Protein AF-A0A6M5YUA9-F1 (afdb_monomer_lite)

Structure (mmCIF, N/CA/C/O backbone):
data_AF-A0A6M5YUA9-F1
#
_entry.id   AF-A0A6M5YUA9-F1
#
loop_
_atom_site.group_PDB
_atom_site.id
_atom_site.type_symbol
_atom_site.label_atom_id
_atom_site.label_alt_id
_atom_site.label_comp_id
_atom_site.label_asym_id
_atom_site.label_entity_id
_atom_site.label_seq_id
_atom_site.pdbx_PDB_ins_code
_atom_site.Cartn_x
_atom_site.Cartn_y
_atom_site.Cartn_z
_atom_site.occupancy
_atom_site.B_iso_or_equiv
_atom_site.auth_seq_id
_atom_site.auth_comp_id
_atom_site.auth_asym_id
_atom_site.auth_atom_id
_atom_site.pdbx_PDB_model_num
ATOM 1 N N . MET A 1 1 ? 83.922 -4.304 -24.465 1.00 45.97 1 MET A N 1
ATOM 2 C CA . MET A 1 1 ? 83.108 -3.606 -23.445 1.00 45.97 1 MET A CA 1
ATOM 3 C C . MET A 1 1 ? 81.758 -3.269 -24.061 1.00 45.97 1 MET A C 1
ATOM 5 O O . MET A 1 1 ? 81.669 -2.311 -24.814 1.00 45.97 1 MET A O 1
ATOM 9 N N . ILE A 1 2 ? 80.742 -4.102 -23.829 1.00 39.50 2 ILE A N 1
ATOM 10 C CA . ILE A 1 2 ? 79.390 -3.922 -24.378 1.00 39.50 2 ILE A CA 1
ATOM 11 C C . ILE A 1 2 ? 78.547 -3.276 -23.274 1.00 39.50 2 ILE A C 1
ATOM 13 O O . ILE A 1 2 ? 78.392 -3.851 -22.200 1.00 39.50 2 ILE A O 1
ATOM 17 N N . ARG A 1 3 ? 78.088 -2.041 -23.504 1.00 48.66 3 ARG A N 1
ATOM 18 C CA . ARG A 1 3 ? 77.214 -1.296 -22.586 1.00 48.66 3 ARG A CA 1
ATOM 19 C C . ARG A 1 3 ? 75.792 -1.850 -22.698 1.00 48.66 3 ARG A C 1
ATOM 21 O O . ARG A 1 3 ? 75.143 -1.647 -23.719 1.00 48.66 3 ARG A O 1
ATOM 28 N N . SER A 1 4 ? 75.316 -2.524 -21.653 1.00 53.47 4 SER A N 1
ATOM 29 C CA . SER A 1 4 ? 73.905 -2.898 -21.504 1.00 53.47 4 SER A CA 1
ATOM 30 C C . SER A 1 4 ? 73.030 -1.646 -21.388 1.00 53.47 4 SER A C 1
ATOM 32 O O . SER A 1 4 ? 73.172 -0.876 -20.439 1.00 53.47 4 SER A O 1
ATOM 34 N N . MET A 1 5 ? 72.121 -1.449 -22.347 1.00 46.38 5 MET A N 1
ATOM 35 C CA . MET A 1 5 ? 70.997 -0.516 -22.235 1.00 46.38 5 MET A CA 1
ATOM 36 C C . MET A 1 5 ? 69.928 -1.137 -21.335 1.00 46.38 5 MET A C 1
ATOM 38 O O . MET A 1 5 ? 69.322 -2.150 -21.676 1.00 46.38 5 MET A O 1
ATOM 42 N N . MET A 1 6 ? 69.704 -0.519 -20.180 1.00 56.28 6 MET A N 1
ATOM 43 C CA . MET A 1 6 ? 68.615 -0.842 -19.266 1.00 56.28 6 MET A CA 1
ATOM 44 C C . MET A 1 6 ? 67.348 -0.128 -19.759 1.00 56.28 6 MET A C 1
ATOM 46 O O . MET A 1 6 ? 67.222 1.087 -19.628 1.00 56.28 6 MET A O 1
ATOM 50 N N . VAL A 1 7 ? 66.434 -0.876 -20.381 1.00 57.78 7 VAL A N 1
ATOM 51 C CA . VAL A 1 7 ? 65.102 -0.387 -20.765 1.00 57.78 7 VAL A CA 1
ATOM 52 C C . VAL A 1 7 ? 64.226 -0.388 -19.514 1.00 57.78 7 VAL A C 1
ATOM 54 O O . VAL A 1 7 ? 63.874 -1.444 -18.994 1.00 57.78 7 VAL A O 1
ATOM 57 N N . LEU A 1 8 ? 63.907 0.803 -19.009 1.00 55.09 8 LEU A N 1
ATOM 58 C CA . LEU A 1 8 ? 62.996 0.992 -17.884 1.00 55.09 8 LEU A CA 1
ATOM 59 C C . LEU A 1 8 ? 61.553 0.945 -18.412 1.00 55.09 8 LEU A C 1
ATOM 61 O O . LEU A 1 8 ? 61.076 1.894 -19.033 1.00 55.09 8 LEU A O 1
ATOM 65 N N . VAL A 1 9 ? 60.873 -0.183 -18.209 1.00 59.22 9 VAL A N 1
ATOM 66 C CA . VAL A 1 9 ? 59.449 -0.342 -18.529 1.00 59.22 9 VAL A CA 1
ATOM 67 C C . VAL A 1 9 ? 58.637 0.219 -17.363 1.00 59.22 9 VAL A C 1
ATOM 69 O O . VAL A 1 9 ? 58.562 -0.392 -16.300 1.00 59.22 9 VAL A O 1
ATOM 72 N N . PHE A 1 10 ? 58.038 1.394 -17.550 1.00 53.28 10 PHE A N 1
ATOM 73 C CA . PHE A 1 10 ? 57.064 1.941 -16.609 1.00 53.28 10 PHE A CA 1
ATOM 74 C C . PHE A 1 10 ? 55.718 1.241 -16.809 1.00 53.28 10 PHE A C 1
ATOM 76 O O . PHE A 1 10 ? 55.047 1.425 -17.822 1.00 53.28 10 PHE A O 1
ATOM 83 N N . PHE A 1 11 ? 55.327 0.432 -15.827 1.00 56.03 11 PHE A N 1
ATOM 84 C CA . PHE A 1 11 ? 53.973 -0.096 -15.711 1.00 56.03 11 PHE A CA 1
ATOM 85 C C . PHE A 1 11 ? 53.064 1.046 -15.239 1.00 56.03 11 PHE A C 1
ATOM 87 O O . PHE A 1 11 ? 53.128 1.454 -14.080 1.00 56.03 11 PHE A O 1
ATOM 94 N N . VAL A 1 12 ? 52.250 1.601 -16.137 1.00 60.50 12 VAL A N 1
ATOM 95 C CA . VAL A 1 12 ? 51.182 2.537 -15.762 1.00 60.50 12 VAL A CA 1
ATOM 96 C C . VAL A 1 12 ? 49.976 1.691 -15.341 1.00 60.50 12 VAL A C 1
ATOM 98 O O . VAL A 1 12 ? 49.428 0.988 -16.192 1.00 60.50 12 VAL A O 1
ATOM 101 N N . PRO A 1 13 ? 49.555 1.693 -14.062 1.00 61.66 13 PRO A N 1
ATOM 102 C CA . PRO A 1 13 ? 48.324 1.025 -13.674 1.00 61.66 13 PRO A CA 1
ATOM 103 C C . PRO A 1 13 ? 47.153 1.744 -14.347 1.00 61.66 13 PRO A C 1
ATOM 105 O O . PRO A 1 13 ? 46.888 2.917 -14.085 1.00 61.66 13 PRO A O 1
ATOM 108 N N . VAL A 1 14 ? 46.453 1.037 -15.231 1.00 55.94 14 VAL A N 1
ATOM 109 C CA . VAL A 1 14 ? 45.1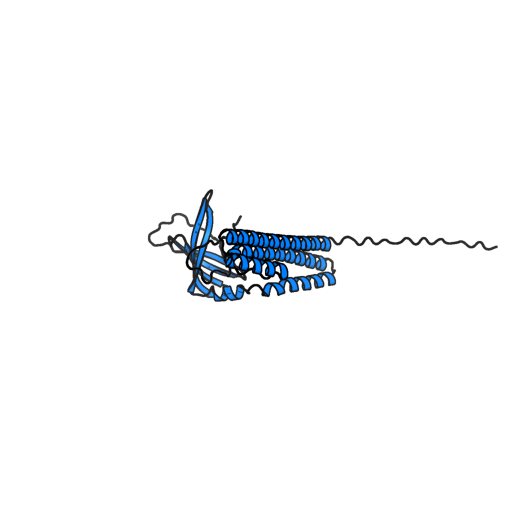56 1.478 -15.741 1.00 55.94 14 VAL A CA 1
ATOM 110 C C . VAL A 1 14 ? 44.176 1.374 -14.576 1.00 55.94 14 VAL A C 1
ATOM 112 O O . VAL A 1 14 ? 43.662 0.301 -14.277 1.00 55.94 14 VAL A O 1
ATOM 115 N N . ILE A 1 15 ? 43.953 2.485 -13.877 1.00 54.81 15 ILE A N 1
ATOM 116 C CA . ILE A 1 15 ? 42.836 2.616 -12.943 1.00 54.81 15 ILE A CA 1
ATOM 117 C C . ILE A 1 15 ? 41.588 2.750 -13.813 1.00 54.81 15 ILE A C 1
ATOM 119 O O . ILE A 1 15 ? 41.252 3.836 -14.284 1.00 54.81 15 ILE A O 1
ATOM 123 N N . THR A 1 16 ? 40.913 1.636 -14.077 1.00 46.03 16 THR A N 1
ATOM 124 C CA . THR A 1 16 ? 39.539 1.667 -14.573 1.00 46.03 16 THR A CA 1
ATOM 125 C C . THR A 1 16 ? 38.667 2.235 -13.456 1.00 46.03 16 THR A C 1
ATOM 127 O O . THR A 1 16 ? 38.285 1.503 -12.543 1.00 46.03 16 THR A O 1
ATOM 130 N N . LEU A 1 17 ? 38.372 3.541 -13.496 1.00 51.09 17 LEU A N 1
ATOM 131 C CA . LEU A 1 17 ? 37.189 4.068 -12.816 1.00 51.09 17 LEU A CA 1
ATOM 132 C C . LEU A 1 17 ? 36.010 3.256 -13.357 1.00 51.09 17 LEU A C 1
ATOM 134 O O . LEU A 1 17 ? 35.706 3.344 -14.548 1.00 51.09 17 LEU A O 1
ATOM 138 N N . ALA A 1 18 ? 35.394 2.428 -12.514 1.00 54.44 18 ALA A N 1
ATOM 139 C CA . ALA A 1 18 ? 34.091 1.869 -12.824 1.00 54.44 18 ALA A CA 1
ATOM 140 C C . ALA A 1 18 ? 33.188 3.062 -13.148 1.00 54.44 18 ALA A C 1
ATOM 142 O O . ALA A 1 18 ? 32.983 3.925 -12.297 1.00 54.44 18 ALA A O 1
ATOM 143 N N . ALA A 1 19 ? 32.766 3.176 -14.407 1.00 58.38 19 ALA A N 1
ATOM 144 C CA . ALA A 1 19 ? 31.825 4.205 -14.803 1.00 58.38 19 ALA A CA 1
ATOM 145 C C . ALA A 1 19 ? 30.592 4.045 -13.910 1.00 58.38 19 ALA A C 1
ATOM 147 O O . ALA A 1 19 ? 30.005 2.960 -13.896 1.00 58.38 19 ALA A O 1
ATOM 148 N N . ASP A 1 20 ? 30.260 5.086 -13.141 1.00 81.25 20 ASP A N 1
ATOM 149 C CA . ASP A 1 20 ? 29.047 5.125 -12.326 1.00 81.25 20 ASP A CA 1
ATOM 150 C C . ASP A 1 20 ? 27.879 4.684 -13.205 1.00 81.25 20 ASP A C 1
ATOM 152 O O . ASP A 1 20 ? 27.621 5.295 -14.242 1.00 81.25 20 ASP A O 1
ATOM 156 N N . ASP A 1 21 ? 27.214 3.591 -12.835 1.00 90.88 21 ASP A N 1
ATOM 157 C CA . ASP A 1 21 ? 26.045 3.107 -13.555 1.00 90.88 21 ASP A CA 1
ATOM 158 C C . ASP A 1 21 ? 24.839 3.959 -13.124 1.00 90.88 21 ASP A C 1
ATOM 160 O O . ASP A 1 21 ? 24.320 3.773 -12.015 1.00 90.88 21 ASP A O 1
ATOM 164 N N . PRO A 1 22 ? 24.373 4.911 -13.958 1.00 94.06 22 PRO A N 1
ATOM 165 C CA . PRO A 1 22 ? 23.299 5.813 -13.559 1.00 94.06 22 PRO A CA 1
ATOM 166 C C . PRO A 1 22 ? 21.974 5.069 -13.344 1.00 94.06 22 PRO A C 1
ATOM 168 O O . PRO A 1 22 ? 21.130 5.544 -12.585 1.00 94.06 22 PRO A O 1
ATOM 171 N N . ILE A 1 23 ? 21.786 3.901 -13.975 1.00 95.62 23 ILE A N 1
ATOM 172 C CA . ILE A 1 23 ? 20.587 3.073 -13.801 1.00 95.62 23 ILE A CA 1
ATOM 173 C C . ILE A 1 23 ? 20.580 2.484 -12.390 1.00 95.62 23 ILE A C 1
ATOM 175 O O . ILE A 1 23 ? 19.560 2.552 -11.700 1.00 95.62 23 ILE A O 1
ATOM 179 N N . MET A 1 24 ? 21.724 1.960 -11.943 1.00 94.50 24 MET A N 1
ATOM 180 C CA . MET A 1 24 ? 21.867 1.418 -10.591 1.00 94.50 24 MET A CA 1
ATOM 181 C C . MET A 1 24 ? 21.685 2.508 -9.530 1.00 94.50 24 MET A C 1
ATOM 183 O O . MET A 1 24 ? 20.942 2.313 -8.571 1.00 94.50 24 MET A O 1
ATOM 187 N N . ALA A 1 25 ? 22.278 3.689 -9.735 1.00 94.19 25 ALA A N 1
ATOM 188 C CA . ALA A 1 25 ? 22.142 4.811 -8.806 1.00 94.19 25 ALA A CA 1
ATOM 189 C C . ALA A 1 25 ? 20.675 5.262 -8.627 1.00 94.19 25 ALA A C 1
ATOM 191 O O . ALA A 1 25 ? 20.232 5.537 -7.506 1.00 94.19 25 ALA A O 1
ATOM 192 N N . GLU A 1 26 ? 19.891 5.316 -9.712 1.00 95.50 26 GLU A N 1
ATOM 193 C CA . GLU A 1 26 ? 18.452 5.600 -9.628 1.00 95.50 26 GLU A CA 1
ATOM 194 C C . GLU A 1 26 ? 17.679 4.494 -8.894 1.00 95.50 26 GLU A C 1
ATOM 196 O O . GLU A 1 26 ? 16.788 4.793 -8.088 1.00 95.50 26 GLU A O 1
ATOM 201 N N . LEU A 1 27 ? 18.016 3.226 -9.147 1.00 95.94 27 LEU A N 1
ATOM 202 C CA . LEU A 1 27 ? 17.371 2.082 -8.507 1.00 95.94 27 LEU A CA 1
ATOM 203 C C . LEU A 1 27 ? 17.648 2.041 -6.997 1.00 95.94 27 LEU A C 1
ATOM 205 O O . LEU A 1 27 ? 16.720 1.855 -6.207 1.00 95.94 27 LEU A O 1
ATOM 209 N N . ASP A 1 28 ? 18.883 2.292 -6.572 1.00 95.81 28 ASP A N 1
ATOM 210 C CA . ASP A 1 28 ? 19.252 2.324 -5.154 1.00 95.81 28 ASP A CA 1
ATOM 211 C C . ASP A 1 28 ? 18.568 3.473 -4.409 1.00 95.81 28 ASP A C 1
ATOM 213 O O . ASP A 1 28 ? 18.093 3.308 -3.277 1.00 95.81 28 ASP A O 1
ATOM 217 N N . LYS A 1 29 ? 18.402 4.626 -5.066 1.00 95.62 29 LYS A N 1
ATOM 218 C CA . LYS A 1 29 ? 17.579 5.720 -4.537 1.00 95.62 29 LYS A CA 1
ATOM 219 C C . LYS A 1 29 ? 16.119 5.293 -4.351 1.00 95.62 29 LYS A C 1
ATOM 221 O O . LYS A 1 29 ? 15.511 5.635 -3.334 1.00 95.62 29 LYS A O 1
ATOM 226 N N . ALA A 1 30 ? 15.548 4.546 -5.298 1.00 96.56 30 ALA A N 1
ATOM 227 C CA . ALA A 1 30 ? 14.181 4.037 -5.191 1.00 96.56 30 ALA A CA 1
ATOM 228 C C . ALA A 1 30 ? 14.028 3.003 -4.064 1.00 96.56 30 ALA A C 1
ATOM 230 O O . ALA A 1 30 ? 13.072 3.093 -3.292 1.00 96.56 30 ALA A O 1
ATOM 231 N N . ARG A 1 31 ? 14.989 2.083 -3.909 1.00 97.12 31 ARG A N 1
ATOM 232 C CA . ARG A 1 31 ? 15.038 1.117 -2.796 1.00 97.12 31 ARG A CA 1
ATOM 233 C C . ARG A 1 31 ? 15.130 1.817 -1.442 1.00 97.12 31 ARG A C 1
ATOM 235 O O . ARG A 1 31 ? 14.356 1.516 -0.540 1.00 97.12 31 ARG A O 1
ATOM 242 N N . THR A 1 32 ? 15.999 2.821 -1.331 1.00 96.06 32 THR A N 1
ATOM 243 C CA . THR A 1 32 ? 16.140 3.631 -0.111 1.00 96.06 32 THR A CA 1
ATOM 244 C C . THR A 1 32 ? 14.830 4.339 0.226 1.00 96.06 32 THR A C 1
ATOM 246 O O . THR A 1 32 ? 14.356 4.281 1.359 1.00 96.06 32 THR A O 1
ATOM 249 N N . LYS A 1 33 ? 14.195 4.967 -0.771 1.00 96.06 33 LYS A N 1
ATOM 250 C CA . LYS A 1 33 ? 12.900 5.632 -0.595 1.00 96.06 33 LYS A CA 1
ATOM 251 C C . LYS A 1 33 ? 11.799 4.653 -0.183 1.00 96.06 33 LYS A C 1
ATOM 253 O O . LYS A 1 33 ? 10.969 5.016 0.648 1.00 96.06 33 LYS A O 1
ATOM 258 N N . HIS A 1 34 ? 11.780 3.444 -0.743 1.00 96.75 34 HIS A N 1
ATOM 259 C CA . HIS A 1 34 ? 10.847 2.392 -0.347 1.00 96.75 34 HIS A CA 1
ATOM 260 C C . HIS A 1 34 ? 11.001 2.051 1.137 1.00 96.75 34 HIS A C 1
ATOM 262 O O . HIS A 1 34 ? 10.024 2.154 1.872 1.00 96.75 34 HIS A O 1
ATOM 268 N N . THR A 1 35 ? 12.221 1.748 1.593 1.00 96.06 35 THR A N 1
ATOM 269 C CA . THR A 1 35 ? 12.504 1.441 3.005 1.00 96.06 35 THR A CA 1
ATOM 270 C C . THR A 1 35 ? 12.062 2.573 3.928 1.00 96.06 35 THR A C 1
ATOM 272 O O . THR A 1 35 ? 11.254 2.345 4.821 1.00 96.06 35 THR A O 1
ATOM 275 N N . VAL A 1 36 ? 12.478 3.813 3.641 1.00 96.31 36 VAL A N 1
ATOM 276 C CA . VAL A 1 36 ? 12.085 4.995 4.430 1.00 96.31 36 VAL A CA 1
ATOM 277 C C . VAL A 1 36 ? 10.564 5.171 4.485 1.00 96.31 36 VAL A C 1
ATOM 279 O O . VAL A 1 36 ? 10.022 5.547 5.521 1.00 96.31 36 VAL A O 1
ATOM 282 N N . SER A 1 37 ? 9.858 4.899 3.384 1.00 93.56 37 SER A N 1
ATOM 283 C CA . SER A 1 37 ? 8.395 5.023 3.337 1.00 93.56 37 SER A CA 1
ATOM 284 C C . SER A 1 37 ? 7.707 3.931 4.161 1.00 93.56 37 SER A C 1
ATOM 286 O O . SER A 1 37 ? 6.753 4.225 4.877 1.00 93.56 37 SER A O 1
ATOM 288 N N . CYS A 1 38 ? 8.202 2.692 4.105 1.00 94.88 38 CYS A N 1
ATOM 289 C CA . CYS A 1 38 ? 7.697 1.588 4.921 1.00 94.88 38 CYS A CA 1
ATOM 290 C C . CYS A 1 38 ? 7.944 1.824 6.416 1.00 94.88 38 CYS A C 1
ATOM 292 O O . CYS A 1 38 ? 7.041 1.606 7.225 1.00 94.88 38 CYS A O 1
ATOM 294 N N . ASP A 1 39 ? 9.124 2.328 6.780 1.00 96.12 39 ASP A N 1
ATOM 295 C CA . ASP A 1 39 ? 9.454 2.680 8.163 1.00 96.12 39 ASP A CA 1
ATOM 296 C C . ASP A 1 39 ? 8.561 3.817 8.670 1.00 96.12 39 ASP A C 1
ATOM 298 O O . ASP A 1 39 ? 7.992 3.723 9.756 1.00 96.12 39 ASP A O 1
ATOM 302 N N . ALA A 1 40 ? 8.352 4.858 7.857 1.00 95.88 40 ALA A N 1
ATOM 303 C CA . ALA A 1 40 ? 7.449 5.954 8.196 1.00 95.88 40 ALA A CA 1
ATOM 304 C C . ALA A 1 40 ? 6.001 5.473 8.397 1.00 95.88 40 ALA A C 1
ATOM 306 O O . ALA A 1 40 ? 5.353 5.872 9.369 1.00 95.88 40 ALA A O 1
ATOM 307 N N . ALA A 1 41 ? 5.503 4.590 7.524 1.00 94.31 41 ALA A N 1
ATOM 308 C CA . ALA A 1 41 ? 4.184 3.979 7.674 1.00 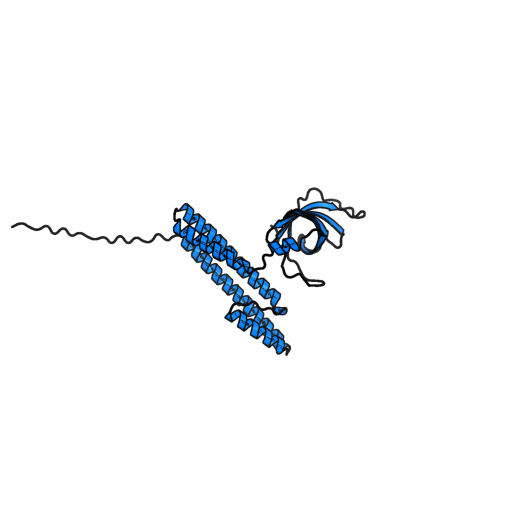94.31 41 ALA A CA 1
ATOM 309 C C . ALA A 1 41 ? 4.098 3.167 8.979 1.00 94.31 41 ALA A C 1
ATOM 311 O O . ALA A 1 41 ? 3.144 3.320 9.746 1.00 94.31 41 ALA A O 1
ATOM 312 N N . LYS A 1 42 ? 5.125 2.356 9.284 1.00 97.81 42 LYS A N 1
ATOM 313 C CA . LYS A 1 42 ? 5.220 1.589 10.536 1.00 97.81 42 LYS A CA 1
ATOM 314 C C . LYS A 1 42 ? 5.160 2.510 11.757 1.00 97.81 42 LYS A C 1
ATOM 316 O O . LYS A 1 42 ? 4.363 2.270 12.661 1.00 97.81 42 LYS A O 1
ATOM 321 N N . THR A 1 43 ? 5.949 3.586 11.775 1.00 97.81 43 THR A N 1
ATOM 322 C CA . THR A 1 43 ? 5.955 4.568 12.871 1.00 97.81 43 THR A CA 1
ATOM 323 C C . THR A 1 43 ? 4.584 5.209 13.078 1.00 97.81 43 THR A C 1
ATOM 325 O O . THR A 1 43 ? 4.162 5.376 14.225 1.00 97.81 43 THR A O 1
ATOM 328 N N . LYS A 1 44 ? 3.859 5.539 12.001 1.00 97.31 44 LYS A N 1
ATOM 329 C CA . LYS A 1 44 ? 2.500 6.098 12.098 1.00 97.31 44 LYS A CA 1
ATOM 330 C C . LYS A 1 44 ? 1.526 5.119 12.745 1.00 97.31 44 LYS A C 1
ATOM 332 O O . LYS A 1 44 ? 0.802 5.520 13.655 1.00 97.31 44 LYS A O 1
ATOM 337 N N . LEU A 1 45 ? 1.540 3.848 12.330 1.00 97.69 45 LEU A N 1
ATOM 338 C CA . LEU A 1 45 ? 0.677 2.823 12.921 1.00 97.69 45 LEU A CA 1
ATOM 339 C C . LEU A 1 45 ? 0.981 2.634 14.412 1.00 97.69 45 LEU A C 1
ATOM 341 O O . LEU A 1 45 ? 0.073 2.723 15.232 1.00 97.69 45 LEU A O 1
ATOM 345 N N . VAL A 1 46 ? 2.256 2.486 14.782 1.00 98.38 46 VAL A N 1
ATOM 346 C CA . VAL A 1 46 ? 2.690 2.374 16.190 1.00 98.38 46 VAL A CA 1
ATOM 347 C C . VAL A 1 46 ? 2.238 3.586 17.012 1.00 98.38 46 VAL A C 1
ATOM 349 O O . VAL A 1 46 ? 1.707 3.430 18.110 1.00 98.38 46 VAL A O 1
ATOM 352 N N . THR A 1 47 ? 2.366 4.795 16.460 1.00 98.25 47 THR A N 1
ATOM 353 C CA . THR A 1 47 ? 1.916 6.031 17.119 1.00 98.25 47 THR A CA 1
ATOM 354 C C . THR A 1 47 ? 0.400 6.035 17.342 1.00 98.25 47 THR A C 1
ATOM 356 O O . THR A 1 47 ? -0.062 6.418 18.418 1.00 98.25 47 THR A O 1
ATOM 359 N N . ALA A 1 48 ? -0.385 5.580 16.361 1.00 98.06 48 ALA A N 1
ATOM 360 C CA . ALA A 1 48 ? -1.835 5.450 16.496 1.00 98.06 48 ALA A CA 1
ATOM 361 C C . ALA A 1 48 ? -2.222 4.417 17.570 1.00 98.06 48 ALA A C 1
ATOM 363 O O . ALA A 1 48 ? -3.133 4.663 18.364 1.00 98.06 48 ALA A O 1
ATOM 364 N N . MET A 1 49 ? -1.494 3.298 17.650 1.00 98.31 49 MET A N 1
ATOM 365 C CA . MET A 1 49 ? -1.680 2.287 18.695 1.00 98.31 49 MET A CA 1
ATOM 366 C C . MET A 1 49 ? -1.384 2.851 20.087 1.00 98.31 49 MET A C 1
ATOM 368 O O . MET A 1 49 ? -2.183 2.659 21.002 1.00 98.31 49 MET A O 1
ATOM 372 N N . ASP A 1 50 ? -0.296 3.607 20.246 1.00 98.50 50 ASP A N 1
ATOM 373 C CA . ASP A 1 50 ? 0.056 4.254 21.515 1.00 98.50 50 ASP A CA 1
ATOM 374 C C . ASP A 1 50 ? -0.970 5.307 21.945 1.00 98.50 50 ASP A C 1
ATOM 376 O O . ASP A 1 50 ? -1.323 5.392 23.125 1.00 98.50 50 ASP A O 1
ATOM 380 N N . ALA A 1 51 ? -1.475 6.103 20.999 1.00 98.38 51 ALA A N 1
ATOM 381 C CA . ALA A 1 51 ? -2.539 7.063 21.269 1.00 98.38 51 ALA A CA 1
ATOM 382 C C . ALA A 1 51 ? -3.810 6.353 21.759 1.00 98.38 51 ALA A C 1
ATOM 384 O O . ALA A 1 51 ? -4.385 6.747 22.777 1.00 98.38 51 ALA A O 1
ATOM 385 N N . LYS A 1 52 ? -4.207 5.263 21.092 1.00 98.12 52 LYS A N 1
ATOM 386 C CA . LYS A 1 52 ? -5.396 4.493 21.469 1.00 98.12 52 LYS A CA 1
ATOM 387 C C . LYS A 1 52 ? -5.225 3.766 22.802 1.00 98.12 52 LYS A C 1
ATOM 389 O O . LYS A 1 52 ? -6.154 3.752 23.605 1.00 98.12 52 LYS A O 1
ATOM 394 N N . LEU A 1 53 ? -4.039 3.229 23.078 1.00 98.12 53 LEU A N 1
ATOM 395 C CA . LEU A 1 53 ? -3.704 2.623 24.367 1.00 98.12 53 LEU A CA 1
ATOM 396 C C . LEU A 1 53 ? -3.850 3.633 25.511 1.00 98.12 53 LEU A C 1
ATOM 398 O O . LEU A 1 53 ? -4.481 3.324 26.521 1.00 98.12 53 LEU A O 1
ATOM 402 N N . LYS A 1 54 ? -3.326 4.856 25.342 1.00 98.31 54 LYS A N 1
ATOM 403 C CA . LYS A 1 54 ? -3.481 5.937 26.330 1.00 98.31 54 LYS A CA 1
ATOM 404 C C . LYS A 1 54 ? -4.943 6.328 26.529 1.00 98.31 54 LYS A C 1
ATOM 406 O O . LYS A 1 54 ? -5.361 6.525 27.665 1.00 98.31 54 LYS A O 1
ATOM 411 N N . GLU A 1 55 ? -5.715 6.428 25.449 1.00 98.12 55 GLU A N 1
ATOM 412 C CA . GLU A 1 55 ? -7.141 6.760 25.512 1.00 98.12 55 GLU A CA 1
ATOM 413 C C . GLU A 1 55 ? -7.935 5.714 26.308 1.00 98.12 55 GLU A C 1
ATOM 415 O O . GLU A 1 55 ? -8.707 6.069 27.196 1.00 98.12 55 GLU A O 1
ATOM 420 N N . VAL A 1 56 ? -7.741 4.428 26.004 1.00 97.88 56 VAL A N 1
ATOM 421 C CA . VAL A 1 56 ? -8.468 3.320 26.640 1.00 97.88 56 VAL A CA 1
ATOM 422 C C . VAL A 1 56 ? -8.056 3.162 28.108 1.00 97.88 56 VAL A C 1
ATOM 424 O O . VAL A 1 56 ? -8.916 3.083 28.984 1.00 97.88 56 VAL A O 1
ATOM 427 N N . ALA A 1 57 ? -6.756 3.256 28.407 1.00 97.75 57 ALA A N 1
ATOM 428 C CA . ALA A 1 57 ? -6.264 3.260 29.784 1.00 97.75 57 ALA A CA 1
ATOM 429 C C . ALA A 1 57 ? -6.795 4.459 30.591 1.00 97.75 57 ALA A C 1
ATOM 431 O O . ALA A 1 57 ? -7.175 4.304 31.750 1.00 97.75 57 ALA A O 1
ATOM 432 N N . GLY A 1 58 ? -6.884 5.645 29.976 1.00 98.19 58 GLY A N 1
ATOM 433 C CA . GLY A 1 58 ? -7.443 6.847 30.603 1.00 98.19 58 GLY A CA 1
ATOM 434 C C . GLY A 1 58 ? -8.929 6.729 30.965 1.00 98.19 58 GLY A C 1
ATOM 435 O O . GLY A 1 58 ? -9.391 7.427 31.864 1.00 98.19 58 GLY A O 1
ATOM 436 N N . LYS A 1 59 ? -9.666 5.822 30.312 1.00 98.12 59 LYS A N 1
ATOM 437 C CA . LYS A 1 59 ? -11.062 5.482 30.641 1.00 98.12 59 LYS A CA 1
ATOM 438 C C . LYS A 1 59 ? -11.186 4.408 31.730 1.00 98.12 59 LYS A C 1
ATOM 440 O O . LYS A 1 59 ? -12.301 4.096 32.133 1.00 98.12 59 LYS A O 1
ATOM 445 N N . GLY A 1 60 ? -10.072 3.844 32.202 1.00 98.19 60 GLY A N 1
ATOM 446 C CA . GLY A 1 60 ? -10.064 2.745 33.171 1.00 98.19 60 GLY A CA 1
ATOM 447 C C . GLY A 1 60 ? -10.378 1.369 32.572 1.00 98.19 60 GLY A C 1
ATOM 448 O O . GLY A 1 60 ? -10.625 0.431 33.324 1.00 98.19 60 GLY A O 1
ATOM 449 N N . ASP A 1 61 ? -10.362 1.229 31.245 1.00 98.00 61 ASP A N 1
ATOM 450 C CA . ASP A 1 61 ? -10.588 -0.047 30.561 1.00 98.00 61 ASP A CA 1
ATOM 451 C C . ASP A 1 61 ? -9.272 -0.839 30.465 1.00 98.00 61 ASP A C 1
ATOM 453 O O . ASP A 1 61 ? -8.470 -0.684 29.538 1.00 98.00 61 ASP A O 1
ATOM 457 N N . LEU A 1 62 ? -9.017 -1.660 31.487 1.00 97.38 62 LEU A N 1
ATOM 458 C CA . LEU A 1 62 ? -7.803 -2.473 31.582 1.00 97.38 62 LEU A CA 1
ATOM 459 C C . LEU A 1 62 ? -7.725 -3.534 30.476 1.00 97.38 62 LEU A C 1
ATOM 461 O O . LEU A 1 62 ? -6.642 -3.770 29.930 1.00 97.38 62 LEU A O 1
ATOM 465 N N . ASP A 1 63 ? -8.854 -4.157 30.140 1.00 97.69 63 ASP A N 1
ATOM 466 C CA . ASP A 1 63 ? -8.913 -5.241 29.159 1.00 97.69 63 ASP A CA 1
ATOM 467 C C . ASP A 1 63 ? -8.602 -4.707 27.757 1.00 97.69 63 ASP A C 1
ATOM 469 O O . ASP A 1 63 ? -7.716 -5.231 27.071 1.00 97.69 63 ASP A O 1
ATOM 473 N N . GLY A 1 64 ? -9.233 -3.596 27.366 1.00 96.88 64 GLY A N 1
ATOM 474 C CA . GLY A 1 64 ? -8.962 -2.938 26.091 1.00 96.88 64 GLY A CA 1
ATOM 475 C C . GLY A 1 64 ? -7.519 -2.429 25.980 1.00 96.88 64 GLY A C 1
ATOM 476 O O . GLY A 1 64 ? -6.877 -2.600 24.938 1.00 96.88 64 GLY A O 1
ATOM 477 N N . ALA A 1 65 ? -6.959 -1.857 27.053 1.00 98.06 65 ALA A N 1
ATOM 478 C CA . ALA A 1 65 ? -5.564 -1.409 27.070 1.00 98.06 65 ALA A CA 1
ATOM 479 C C . ALA A 1 65 ? -4.581 -2.586 26.915 1.00 98.06 65 ALA A C 1
ATOM 481 O O . ALA A 1 65 ? -3.593 -2.483 26.182 1.00 98.06 65 ALA A O 1
ATOM 482 N N . THR A 1 66 ? -4.875 -3.719 27.560 1.00 97.94 66 THR A N 1
ATOM 483 C CA . THR A 1 66 ? -4.070 -4.946 27.482 1.00 97.94 66 THR A CA 1
ATOM 484 C C . THR A 1 66 ? -4.118 -5.552 26.079 1.00 97.94 66 THR A C 1
ATOM 486 O O . THR A 1 66 ? -3.076 -5.925 25.536 1.00 97.94 66 THR A O 1
ATOM 489 N N . GLN A 1 67 ? -5.295 -5.576 25.447 1.00 97.69 67 GLN A N 1
ATOM 490 C CA . GLN A 1 67 ? -5.459 -6.048 24.073 1.00 97.69 67 GLN A CA 1
ATOM 491 C C . GLN A 1 67 ? -4.661 -5.196 23.075 1.00 97.69 67 GLN A C 1
ATOM 493 O O . GLN A 1 67 ? -3.938 -5.749 22.245 1.00 97.69 67 GLN A O 1
ATOM 498 N N . ILE A 1 68 ? -4.753 -3.862 23.157 1.00 97.94 68 ILE A N 1
ATOM 499 C CA . ILE A 1 68 ? -4.008 -2.964 22.257 1.00 97.94 68 ILE A CA 1
ATOM 500 C C . ILE A 1 68 ? -2.501 -3.143 22.452 1.00 97.94 68 ILE A C 1
ATOM 502 O O . ILE A 1 68 ? -1.766 -3.219 21.467 1.00 97.94 68 ILE A O 1
ATOM 506 N N . LYS A 1 69 ? -2.038 -3.261 23.704 1.00 98.38 69 LYS A N 1
ATOM 507 C CA . LYS A 1 69 ? -0.623 -3.499 24.006 1.00 98.38 69 LYS A CA 1
ATOM 508 C C . LYS A 1 69 ? -0.121 -4.799 23.377 1.00 98.38 69 LYS A C 1
ATOM 510 O O . LYS A 1 69 ? 0.881 -4.780 22.675 1.00 98.38 69 LYS A O 1
ATOM 515 N N . ALA A 1 70 ? -0.847 -5.901 23.565 1.00 98.25 70 ALA A N 1
ATOM 516 C CA . ALA A 1 70 ? -0.476 -7.194 22.995 1.00 98.25 70 ALA A CA 1
ATOM 517 C C . ALA A 1 70 ? -0.411 -7.152 21.459 1.00 98.25 70 ALA A C 1
ATOM 519 O O . ALA A 1 70 ? 0.509 -7.704 20.860 1.00 98.25 70 ALA A O 1
ATOM 520 N N . GLN A 1 71 ? -1.354 -6.460 20.812 1.00 97.94 71 GLN A N 1
ATOM 521 C CA . GLN A 1 71 ? -1.322 -6.278 19.360 1.00 97.94 71 GLN A CA 1
ATOM 522 C C . GLN A 1 71 ? -0.139 -5.416 18.906 1.00 97.94 71 GLN A C 1
ATOM 524 O O . GLN A 1 71 ? 0.440 -5.700 17.861 1.00 97.94 71 GLN A O 1
ATOM 529 N N . LYS A 1 72 ? 0.235 -4.385 19.676 1.00 98.25 72 LYS A N 1
ATOM 530 C CA . LYS A 1 72 ? 1.409 -3.548 19.385 1.00 98.25 72 LYS A CA 1
ATOM 531 C C . LYS A 1 72 ? 2.684 -4.378 19.442 1.00 98.25 72 LYS A C 1
ATOM 533 O O . LYS A 1 72 ? 3.454 -4.365 18.487 1.00 98.25 72 LYS A O 1
ATOM 538 N N . ASP A 1 73 ? 2.856 -5.136 20.521 1.00 98.00 73 ASP A N 1
ATOM 539 C CA . ASP A 1 73 ? 4.021 -5.997 20.722 1.00 98.00 73 ASP A CA 1
ATOM 540 C C . ASP A 1 73 ? 4.124 -7.045 19.598 1.00 98.00 73 ASP A C 1
ATOM 542 O O . ASP A 1 73 ? 5.212 -7.308 19.081 1.00 98.00 73 ASP A O 1
ATOM 546 N N . GLN A 1 74 ? 2.987 -7.605 19.162 1.00 97.69 74 GLN A N 1
ATOM 547 C CA . GLN A 1 74 ? 2.945 -8.523 18.023 1.00 97.69 74 GLN A CA 1
ATOM 548 C C . GLN A 1 74 ? 3.360 -7.823 16.719 1.00 97.69 74 GLN A C 1
ATOM 550 O O . GLN A 1 74 ? 4.249 -8.307 16.021 1.00 97.69 74 GLN A O 1
ATOM 555 N N . PHE A 1 75 ? 2.783 -6.657 16.417 1.00 97.69 75 PHE A N 1
ATOM 556 C CA . PHE A 1 75 ? 3.125 -5.889 15.220 1.00 97.69 75 PHE A CA 1
ATOM 557 C C . PHE A 1 75 ? 4.609 -5.487 15.190 1.00 97.69 75 PHE A C 1
ATOM 559 O O . PHE A 1 75 ? 5.266 -5.580 14.154 1.00 97.69 75 PHE A O 1
ATOM 566 N N . GLU A 1 76 ? 5.184 -5.077 16.319 1.00 96.94 76 GLU A N 1
ATOM 567 C CA . GLU A 1 76 ? 6.606 -4.737 16.392 1.00 96.94 76 GLU A CA 1
ATOM 568 C C . GLU A 1 76 ? 7.513 -5.957 16.182 1.00 96.94 76 GLU A C 1
ATOM 570 O O . GLU A 1 76 ? 8.561 -5.819 15.542 1.00 96.94 76 GLU A O 1
ATOM 575 N N . LYS A 1 77 ? 7.091 -7.136 16.662 1.00 96.38 77 LYS A N 1
ATOM 576 C CA . LYS A 1 77 ? 7.838 -8.397 16.577 1.00 96.38 77 LYS A CA 1
ATOM 577 C C . LYS A 1 77 ? 7.841 -9.013 15.180 1.00 96.38 77 LYS A C 1
ATOM 579 O O . LYS A 1 77 ? 8.897 -9.436 14.718 1.00 96.38 77 LYS A O 1
ATOM 584 N N . ASP A 1 78 ? 6.681 -9.121 14.536 1.00 94.06 78 ASP A N 1
ATOM 585 C CA . ASP A 1 78 ? 6.536 -9.867 13.278 1.00 94.06 78 ASP A CA 1
ATOM 586 C C . ASP A 1 78 ? 5.692 -9.159 12.209 1.00 94.06 78 ASP A C 1
ATOM 588 O O . ASP A 1 78 ? 5.413 -9.735 11.161 1.00 94.06 78 ASP A O 1
ATOM 592 N N . SER A 1 79 ? 5.343 -7.887 12.422 1.00 95.12 79 SER A N 1
ATOM 593 C CA . SER A 1 79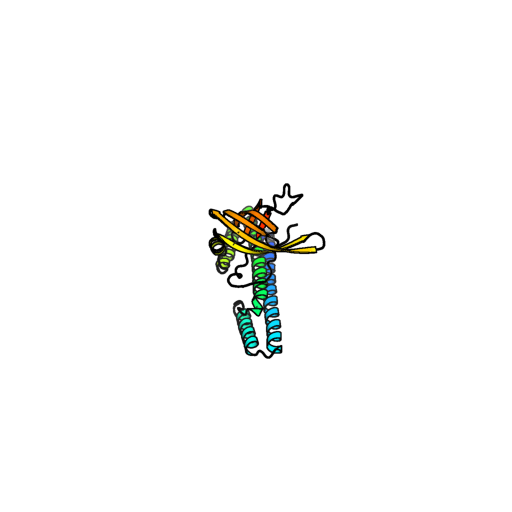 ? 4.497 -7.094 11.517 1.00 95.12 79 SER A CA 1
ATOM 594 C C . SER A 1 79 ? 3.076 -7.644 11.334 1.00 95.12 79 SER A C 1
ATOM 596 O O . SER A 1 79 ? 2.398 -7.267 10.379 1.00 95.12 79 SER A O 1
ATOM 598 N N . THR A 1 80 ? 2.580 -8.486 12.252 1.00 94.50 80 THR A N 1
ATOM 599 C CA . THR A 1 80 ? 1.163 -8.881 12.263 1.00 94.50 80 THR A CA 1
ATOM 600 C C . THR A 1 80 ? 0.284 -7.663 12.517 1.00 94.50 80 THR A C 1
ATOM 602 O O . THR A 1 80 ? 0.400 -7.005 13.552 1.00 94.50 80 THR A O 1
ATOM 605 N N . LEU A 1 81 ? -0.622 -7.373 11.583 1.00 94.38 81 LEU A N 1
ATOM 606 C CA . LEU A 1 81 ? -1.512 -6.221 11.682 1.00 94.38 81 LEU A CA 1
ATOM 607 C C . LEU A 1 81 ? -2.478 -6.343 12.873 1.00 94.38 81 LEU A C 1
ATOM 609 O O . LEU A 1 81 ? -3.027 -7.425 13.119 1.00 94.38 81 LEU A O 1
ATOM 613 N N . PRO A 1 82 ? -2.719 -5.242 13.606 1.00 95.12 82 PRO A N 1
ATOM 614 C CA . PRO A 1 82 ? -3.695 -5.233 14.680 1.00 95.12 82 PRO A CA 1
ATOM 615 C C . PRO A 1 82 ? -5.108 -5.459 14.133 1.00 95.12 82 PRO A C 1
ATOM 617 O O . PRO A 1 82 ? -5.468 -4.960 13.072 1.00 95.12 82 PRO A O 1
ATOM 620 N N . LYS A 1 83 ? -5.920 -6.206 14.887 1.00 94.62 83 LYS A N 1
ATOM 621 C CA . LYS A 1 83 ? -7.309 -6.554 14.527 1.00 94.62 83 LYS A CA 1
ATOM 622 C C . LYS A 1 83 ? -8.350 -5.841 15.388 1.00 94.62 83 LYS A C 1
ATOM 624 O O . LYS A 1 83 ? -9.535 -6.139 15.295 1.00 94.62 83 LYS A O 1
ATOM 629 N N . ALA A 1 84 ? -7.919 -4.974 16.305 1.00 92.69 84 ALA A N 1
ATOM 630 C CA . ALA A 1 84 ? -8.850 -4.232 17.142 1.00 92.69 84 ALA A CA 1
ATOM 631 C C . ALA A 1 84 ? -9.664 -3.246 16.277 1.00 92.69 84 ALA A C 1
ATOM 633 O O . ALA A 1 84 ? -9.043 -2.449 15.570 1.00 92.69 84 ALA A O 1
ATOM 634 N N . PRO A 1 85 ? -11.009 -3.227 16.367 1.00 90.62 85 PRO A N 1
ATOM 635 C CA . PRO A 1 85 ? -11.852 -2.356 15.537 1.00 90.62 85 PRO A CA 1
ATOM 636 C C . PRO A 1 85 ? -11.488 -0.869 15.639 1.00 90.62 85 PRO A C 1
ATOM 638 O O . PRO A 1 85 ? -11.501 -0.136 14.656 1.00 90.62 85 PRO A O 1
ATOM 641 N N . GLN A 1 86 ? -11.067 -0.411 16.821 1.00 92.62 86 GLN A N 1
ATOM 642 C CA . GLN A 1 86 ? -10.618 0.968 17.015 1.00 92.62 86 GLN A CA 1
ATOM 643 C C . GLN A 1 86 ? -9.312 1.343 16.284 1.00 92.62 86 GLN A C 1
ATOM 645 O O . GLN A 1 86 ? -8.925 2.511 16.312 1.00 92.62 86 GLN A O 1
ATOM 650 N N . LEU A 1 87 ? -8.613 0.381 15.672 1.00 94.31 87 LEU A N 1
ATOM 651 C CA . LEU A 1 87 ? -7.384 0.593 14.903 1.00 94.31 87 LEU A CA 1
ATOM 652 C C . LEU A 1 87 ? -7.579 0.410 13.392 1.00 94.31 87 LEU A C 1
ATOM 654 O O . LEU A 1 87 ? -6.643 0.705 12.651 1.00 94.31 87 LEU A O 1
ATOM 658 N N . THR A 1 88 ? -8.766 0.001 12.922 1.00 90.81 88 THR A N 1
ATOM 659 C CA . THR A 1 88 ? -9.034 -0.297 11.502 1.00 90.81 88 THR A CA 1
ATOM 660 C C . THR A 1 88 ? -8.567 0.826 10.582 1.00 90.81 88 THR A C 1
ATOM 662 O O . THR A 1 88 ? -7.805 0.594 9.647 1.00 90.81 88 THR A O 1
ATOM 665 N N . ARG A 1 89 ? -8.911 2.083 10.896 1.00 88.19 89 ARG A N 1
ATOM 666 C CA . ARG A 1 89 ? -8.504 3.230 10.073 1.00 88.19 89 ARG A CA 1
ATOM 667 C C . ARG A 1 89 ? -6.981 3.371 9.952 1.00 88.19 89 ARG A C 1
ATOM 669 O O . ARG A 1 89 ? -6.479 3.606 8.857 1.00 88.19 89 ARG A O 1
ATOM 676 N N . ALA A 1 90 ? -6.252 3.203 11.056 1.00 93.12 90 ALA A N 1
ATOM 677 C CA . ALA A 1 90 ? -4.793 3.303 11.066 1.00 93.12 90 ALA A CA 1
ATOM 678 C C . ALA A 1 90 ? -4.132 2.143 10.303 1.00 93.12 90 ALA A C 1
ATOM 680 O O . ALA A 1 90 ? -3.122 2.350 9.631 1.00 93.12 90 ALA A O 1
ATOM 681 N N . VAL A 1 91 ? -4.716 0.942 10.372 1.00 92.19 91 VAL A N 1
ATOM 682 C CA . VAL A 1 91 ? -4.282 -0.222 9.584 1.00 92.19 91 VAL A CA 1
ATOM 683 C C . VAL A 1 91 ? -4.454 0.042 8.093 1.00 92.19 91 VAL A C 1
ATOM 685 O O . VAL A 1 91 ? -3.500 -0.116 7.337 1.00 92.19 91 VAL A O 1
ATOM 688 N N . MET A 1 92 ? -5.623 0.531 7.674 1.00 79.94 92 MET A N 1
ATOM 689 C CA . MET A 1 92 ? -5.878 0.866 6.272 1.00 79.94 92 MET A CA 1
ATOM 690 C C . MET A 1 92 ? -4.898 1.914 5.731 1.00 79.94 92 MET A C 1
ATOM 692 O O . MET A 1 92 ? -4.427 1.807 4.595 1.00 79.94 92 MET A O 1
ATOM 696 N N . ASP A 1 93 ? -4.598 2.942 6.530 1.00 82.62 93 ASP A N 1
ATOM 697 C CA . ASP A 1 93 ? -3.647 3.985 6.147 1.00 82.62 93 ASP A CA 1
ATOM 698 C C . ASP A 1 93 ? -2.225 3.399 6.011 1.00 82.62 93 ASP A C 1
ATOM 700 O O . ASP A 1 93 ? -1.563 3.641 4.998 1.00 82.62 93 ASP A O 1
ATOM 704 N N . TYR A 1 94 ? -1.793 2.545 6.950 1.00 93.12 94 TYR A N 1
ATOM 705 C CA . TYR A 1 94 ? -0.525 1.805 6.867 1.00 93.12 94 TYR A CA 1
ATOM 706 C C . TYR A 1 94 ? -0.424 0.960 5.590 1.00 93.12 94 TYR A C 1
ATOM 708 O O . TYR A 1 94 ? 0.534 1.097 4.826 1.00 93.12 94 TYR A O 1
ATOM 716 N N . GLU A 1 95 ? -1.422 0.117 5.320 1.00 90.50 95 GLU A N 1
ATOM 717 C CA . GLU A 1 95 ? -1.434 -0.757 4.144 1.00 90.50 95 GLU A CA 1
ATOM 718 C C . GLU A 1 95 ? -1.417 0.043 2.841 1.00 90.50 95 GLU A C 1
ATOM 720 O O . GLU A 1 95 ? -0.714 -0.306 1.886 1.00 90.50 95 GLU A O 1
ATOM 725 N N . SER A 1 96 ? -2.170 1.145 2.791 1.00 84.19 96 SER A N 1
ATOM 726 C CA . SER A 1 96 ? -2.200 2.019 1.624 1.00 84.19 96 SER A CA 1
ATOM 727 C C . SER A 1 96 ? -0.839 2.670 1.362 1.00 84.19 96 SER A C 1
ATOM 729 O O . SER A 1 96 ? -0.407 2.717 0.206 1.00 84.19 96 SER A O 1
ATOM 731 N N . GLU A 1 97 ? -0.145 3.134 2.405 1.00 84.00 97 GLU A N 1
ATOM 732 C CA . GLU A 1 97 ? 1.196 3.720 2.295 1.00 84.00 97 GLU A CA 1
ATOM 733 C C . GLU A 1 97 ? 2.244 2.688 1.860 1.00 84.00 97 GLU A C 1
ATOM 735 O O . GLU A 1 97 ? 2.991 2.941 0.910 1.00 84.00 97 GLU A O 1
ATOM 740 N N . VAL A 1 98 ? 2.252 1.498 2.472 1.00 91.94 98 VAL A N 1
ATOM 741 C CA . VAL A 1 98 ? 3.160 0.397 2.099 1.00 91.94 98 VAL A CA 1
ATOM 742 C C . VAL A 1 98 ? 2.927 -0.037 0.652 1.00 91.94 98 VAL A C 1
ATOM 744 O O . VAL A 1 98 ? 3.876 -0.183 -0.122 1.00 91.94 98 VAL A O 1
ATOM 747 N N . ARG A 1 99 ? 1.665 -0.179 0.233 1.00 88.56 99 ARG A N 1
ATOM 748 C CA . ARG A 1 99 ? 1.316 -0.493 -1.159 1.00 88.56 99 ARG A CA 1
ATOM 749 C C . ARG A 1 99 ? 1.794 0.594 -2.123 1.00 88.56 99 ARG A C 1
ATOM 751 O O . ARG A 1 99 ? 2.322 0.269 -3.185 1.00 88.56 99 ARG A O 1
ATOM 758 N N . GLY A 1 100 ? 1.631 1.867 -1.763 1.00 84.69 100 GLY A N 1
ATOM 759 C CA . GLY A 1 100 ? 2.119 2.995 -2.560 1.00 84.69 100 GLY A CA 1
ATOM 760 C C . GLY A 1 100 ? 3.643 2.992 -2.716 1.00 84.69 100 GLY A C 1
ATOM 761 O O . GLY A 1 100 ? 4.148 3.166 -3.827 1.00 84.69 100 GLY A O 1
ATOM 762 N N . ALA A 1 101 ? 4.376 2.731 -1.630 1.00 90.94 101 ALA A N 1
ATOM 763 C CA . ALA A 1 101 ? 5.830 2.599 -1.651 1.00 90.94 101 ALA A CA 1
ATOM 764 C C . ALA A 1 101 ? 6.280 1.435 -2.546 1.00 90.94 101 ALA A C 1
ATOM 766 O O . ALA A 1 101 ? 7.166 1.604 -3.389 1.00 90.94 101 ALA A O 1
ATOM 767 N N . ARG A 1 102 ? 5.636 0.269 -2.408 1.00 93.25 102 ARG A N 1
ATOM 768 C CA . ARG A 1 102 ? 5.914 -0.931 -3.210 1.00 93.25 102 ARG A CA 1
ATOM 769 C C . ARG A 1 102 ? 5.693 -0.691 -4.700 1.00 93.25 102 ARG A C 1
ATOM 771 O O . ARG A 1 102 ? 6.538 -1.063 -5.509 1.00 93.25 102 ARG A O 1
ATOM 778 N N . GLU A 1 103 ? 4.594 -0.037 -5.069 1.00 89.06 103 GLU A N 1
ATOM 779 C CA . GLU A 1 103 ? 4.297 0.305 -6.465 1.00 89.06 103 GLU A CA 1
ATOM 780 C C . GLU A 1 103 ? 5.342 1.268 -7.052 1.00 89.06 103 GLU A C 1
ATOM 782 O O . GLU A 1 103 ? 5.760 1.119 -8.201 1.00 89.06 103 GLU A O 1
ATOM 787 N N . ALA A 1 104 ? 5.820 2.234 -6.262 1.00 91.38 104 ALA A N 1
ATOM 788 C CA . ALA A 1 104 ? 6.891 3.130 -6.691 1.00 91.38 104 ALA A CA 1
ATOM 789 C C . ALA A 1 104 ? 8.212 2.377 -6.938 1.00 91.38 104 ALA A C 1
ATOM 791 O O . ALA A 1 104 ? 8.871 2.624 -7.951 1.00 91.38 104 ALA A O 1
ATOM 792 N N . LEU A 1 105 ? 8.577 1.436 -6.058 1.00 95.88 105 LEU A N 1
ATOM 793 C CA . LEU A 1 105 ? 9.752 0.579 -6.244 1.00 95.88 105 LEU A CA 1
ATOM 794 C C . LEU A 1 105 ? 9.608 -0.310 -7.484 1.00 95.88 105 LEU A C 1
ATOM 796 O O . LEU A 1 105 ? 10.524 -0.378 -8.301 1.00 95.88 105 LEU A O 1
ATOM 800 N N . ARG A 1 106 ? 8.440 -0.934 -7.667 1.00 95.25 106 ARG A N 1
ATOM 801 C CA . ARG A 1 106 ? 8.137 -1.764 -8.836 1.00 95.25 106 ARG A CA 1
ATOM 802 C C . ARG A 1 106 ? 8.379 -1.001 -10.141 1.00 95.25 106 ARG A C 1
ATOM 804 O O . ARG A 1 106 ? 9.095 -1.495 -11.008 1.00 95.25 106 ARG A O 1
ATOM 811 N N . LYS A 1 107 ? 7.845 0.219 -10.263 1.00 94.25 107 LYS A N 1
ATOM 812 C CA . LYS A 1 107 ? 8.048 1.070 -11.451 1.00 94.25 107 LYS A CA 1
ATOM 813 C C . LYS A 1 107 ? 9.520 1.409 -11.688 1.00 94.25 107 LYS A C 1
ATOM 815 O O . LYS A 1 107 ? 9.960 1.440 -12.835 1.00 94.25 107 LYS A O 1
ATOM 820 N N . ALA A 1 108 ? 10.285 1.658 -10.624 1.00 97.19 108 ALA A N 1
ATOM 821 C CA . ALA A 1 108 ? 11.717 1.926 -10.738 1.00 97.19 108 ALA A CA 1
ATOM 822 C C . ALA A 1 108 ? 12.490 0.698 -11.243 1.00 97.19 108 ALA A C 1
ATOM 824 O O . ALA A 1 108 ? 13.338 0.835 -12.122 1.00 97.19 108 ALA A O 1
ATOM 825 N N . ILE A 1 109 ? 12.154 -0.500 -10.755 1.00 97.06 109 ILE A N 1
ATOM 826 C CA . ILE A 1 109 ? 12.761 -1.752 -11.222 1.00 97.06 109 ILE A CA 1
ATOM 827 C C . ILE A 1 109 ? 12.381 -2.039 -12.680 1.00 97.06 109 ILE A C 1
ATOM 829 O O . ILE A 1 109 ? 13.248 -2.412 -13.466 1.00 97.06 109 ILE A O 1
ATOM 833 N N . GLU A 1 110 ? 11.119 -1.829 -13.073 1.00 96.50 110 GLU A N 1
ATOM 834 C CA . GLU A 1 110 ? 10.685 -1.955 -14.474 1.00 96.50 110 GLU A CA 1
ATOM 835 C C . GLU A 1 110 ? 11.489 -1.015 -15.386 1.00 96.50 110 GLU A C 1
ATOM 837 O O . GLU A 1 110 ? 12.060 -1.466 -16.380 1.00 96.50 110 GLU A O 1
ATOM 842 N N . LYS A 1 111 ? 11.633 0.260 -14.997 1.00 97.44 111 LYS A N 1
ATOM 843 C CA . LYS A 1 111 ? 12.453 1.239 -15.726 1.00 97.44 111 LYS A CA 1
ATOM 844 C C . LYS A 1 111 ? 13.922 0.806 -15.818 1.00 97.44 111 LYS A C 1
ATOM 846 O O . LYS A 1 111 ? 14.519 0.910 -16.889 1.00 97.44 111 LYS A O 1
ATOM 851 N N . ALA A 1 112 ? 14.505 0.326 -14.718 1.00 97.50 112 ALA A N 1
ATOM 852 C CA . ALA A 1 112 ? 15.897 -0.116 -14.678 1.00 97.50 112 ALA A CA 1
ATOM 853 C C . ALA A 1 112 ? 16.133 -1.345 -15.568 1.00 97.50 112 ALA A C 1
ATOM 855 O O . ALA A 1 112 ? 17.080 -1.365 -16.353 1.00 97.50 112 ALA A O 1
ATOM 856 N N . LYS A 1 113 ? 15.225 -2.325 -15.530 1.00 97.69 113 LYS A N 1
ATOM 857 C CA . LYS A 1 113 ? 15.242 -3.504 -16.405 1.00 97.69 113 LYS A CA 1
ATOM 858 C C . LYS A 1 113 ? 15.222 -3.108 -17.882 1.00 97.69 113 LYS A C 1
ATOM 860 O O . LYS A 1 113 ? 16.016 -3.625 -18.669 1.00 97.69 113 LYS A O 1
ATOM 865 N N . ASP A 1 114 ? 14.347 -2.179 -18.259 1.00 97.38 114 ASP A N 1
ATOM 866 C CA . ASP A 1 114 ? 14.263 -1.689 -19.637 1.00 97.38 114 ASP A CA 1
ATOM 867 C C . ASP A 1 114 ? 15.548 -0.951 -20.051 1.00 97.38 114 ASP A C 1
ATOM 869 O O . ASP A 1 114 ? 16.021 -1.109 -21.179 1.00 97.38 114 ASP A O 1
ATOM 873 N N . GLY A 1 115 ? 16.140 -0.175 -19.135 1.00 96.81 115 GLY A N 1
ATOM 874 C CA . GLY A 1 115 ? 17.433 0.483 -19.332 1.00 96.81 115 GLY A CA 1
ATOM 875 C C . GLY A 1 115 ? 18.568 -0.512 -19.580 1.00 96.81 115 GLY A C 1
ATOM 876 O O . GLY A 1 115 ? 19.289 -0.388 -20.570 1.00 96.81 115 GLY A O 1
ATOM 877 N N . TYR A 1 116 ? 18.676 -1.543 -18.741 1.00 97.94 116 TYR A N 1
ATOM 878 C CA . TYR A 1 116 ? 19.676 -2.600 -18.892 1.00 97.94 116 TYR A CA 1
ATOM 879 C C . TYR A 1 116 ? 19.494 -3.414 -20.174 1.00 97.94 116 TYR A C 1
ATOM 881 O O . TYR A 1 116 ? 20.468 -3.691 -20.874 1.00 97.94 116 TYR A O 1
ATOM 889 N N . THR A 1 117 ? 18.248 -3.699 -20.555 1.00 97.62 117 THR A N 1
ATOM 890 C CA . THR A 1 117 ? 17.934 -4.385 -21.817 1.00 97.62 117 THR A CA 1
ATOM 891 C C . THR A 1 117 ? 18.419 -3.578 -23.025 1.00 97.62 117 THR A C 1
ATOM 893 O O . THR A 1 117 ? 19.062 -4.125 -23.920 1.00 97.62 117 THR A O 1
ATOM 896 N N . LYS A 1 118 ? 18.176 -2.259 -23.041 1.00 97.75 118 LYS A N 1
ATOM 897 C CA . LYS A 1 118 ? 18.654 -1.361 -24.111 1.00 97.75 118 LYS A CA 1
ATOM 898 C C . LYS A 1 118 ? 20.178 -1.250 -24.153 1.00 97.75 118 LYS A C 1
ATOM 900 O O . LYS A 1 118 ? 20.739 -1.081 -25.230 1.00 97.75 118 LYS A O 1
ATOM 905 N N . ALA A 1 119 ? 20.836 -1.361 -23.001 1.00 96.69 119 ALA A N 1
ATOM 906 C CA . ALA A 1 119 ? 22.290 -1.382 -22.883 1.00 96.69 119 ALA A CA 1
ATOM 907 C C . ALA A 1 119 ? 22.917 -2.759 -23.190 1.00 96.69 119 ALA A C 1
ATOM 909 O O . ALA A 1 119 ? 24.126 -2.908 -23.039 1.00 96.69 119 ALA A O 1
ATOM 910 N N . LEU A 1 120 ? 22.116 -3.757 -23.599 1.00 96.81 120 LEU A N 1
ATOM 911 C CA . LEU A 1 120 ? 22.533 -5.149 -23.835 1.00 96.81 120 LEU A CA 1
ATOM 912 C C . LEU A 1 120 ? 23.159 -5.836 -22.604 1.00 96.81 120 LEU A C 1
ATOM 914 O O . LEU A 1 120 ? 23.863 -6.836 -22.728 1.00 96.81 120 LEU A O 1
ATOM 918 N N . LYS A 1 121 ? 22.850 -5.328 -21.409 1.00 97.25 121 LYS A N 1
ATOM 919 C CA . LYS A 1 121 ? 23.213 -5.878 -20.098 1.00 97.25 121 LYS A CA 1
ATOM 920 C C . LYS A 1 121 ? 22.126 -6.856 -19.634 1.00 97.25 121 LYS A C 1
ATOM 922 O O . LYS A 1 121 ? 21.267 -6.537 -18.810 1.00 97.25 121 LYS A O 1
ATOM 927 N N . LEU A 1 122 ? 22.057 -8.008 -20.303 1.00 97.19 122 LEU A N 1
ATOM 928 C CA . LEU A 1 122 ? 20.920 -8.931 -20.182 1.00 97.19 122 LEU A CA 1
ATOM 929 C C . LEU A 1 122 ? 20.897 -9.684 -18.845 1.00 97.19 122 LEU A C 1
ATOM 931 O O . LEU A 1 122 ? 19.809 -9.981 -18.351 1.00 97.19 122 LEU A O 1
ATOM 935 N N . ASP A 1 123 ? 22.058 -9.939 -18.240 1.00 97.38 123 ASP A N 1
ATOM 936 C CA . ASP A 1 123 ? 22.150 -10.613 -16.940 1.00 97.38 123 ASP A CA 1
ATOM 937 C C . ASP A 1 123 ? 21.537 -9.745 -15.827 1.00 97.38 123 ASP A C 1
ATOM 939 O O . ASP A 1 123 ? 20.724 -10.220 -15.028 1.00 97.38 123 ASP A O 1
ATOM 943 N N . GLU A 1 124 ? 21.831 -8.443 -15.824 1.00 97.00 124 GLU A N 1
ATOM 944 C CA . GLU A 1 124 ? 21.255 -7.471 -14.893 1.00 97.00 124 GLU A CA 1
ATOM 945 C C . GLU A 1 124 ? 19.745 -7.308 -15.110 1.00 97.00 124 GLU A C 1
ATOM 947 O O . GLU A 1 124 ? 18.968 -7.311 -14.152 1.00 97.00 124 GLU A O 1
ATOM 952 N N . ALA A 1 125 ? 19.295 -7.232 -16.366 1.00 97.81 125 ALA A N 1
ATOM 953 C CA . ALA A 1 125 ? 17.868 -7.177 -16.679 1.00 97.81 125 ALA A CA 1
ATOM 954 C C . ALA A 1 125 ? 17.123 -8.438 -16.194 1.00 97.81 125 ALA A C 1
ATOM 956 O O . ALA A 1 125 ? 16.021 -8.342 -15.644 1.00 97.81 125 ALA A O 1
ATOM 957 N N . GLN A 1 126 ? 17.726 -9.620 -16.343 1.00 97.50 126 GLN A N 1
ATOM 958 C CA . GLN A 1 126 ? 17.149 -10.884 -15.883 1.00 97.50 126 GLN A CA 1
ATOM 959 C C . GLN A 1 126 ? 17.068 -10.962 -14.348 1.00 97.50 126 GLN A C 1
ATOM 961 O O . GLN A 1 126 ? 16.071 -11.453 -13.801 1.00 97.50 126 GLN A O 1
ATOM 966 N N . ALA A 1 127 ? 18.072 -10.436 -13.639 1.00 97.06 127 ALA A N 1
ATOM 967 C CA . ALA A 1 127 ? 18.037 -10.318 -12.182 1.00 97.06 127 ALA A CA 1
ATOM 968 C C . ALA A 1 127 ? 16.860 -9.437 -11.722 1.00 97.06 127 ALA A C 1
ATOM 970 O O . ALA A 1 127 ? 16.066 -9.851 -10.873 1.00 97.06 127 ALA A O 1
ATOM 971 N N . LEU A 1 128 ? 16.664 -8.277 -12.357 1.00 97.38 128 LEU A N 1
ATOM 972 C CA . LEU A 1 128 ? 15.543 -7.378 -12.054 1.00 97.38 128 LEU A CA 1
ATOM 973 C C . LEU A 1 128 ? 14.175 -7.976 -12.418 1.00 97.38 128 LEU A C 1
ATOM 975 O O . LEU A 1 128 ? 13.187 -7.734 -11.724 1.00 97.38 128 LEU A O 1
ATOM 979 N N . ALA A 1 129 ? 14.087 -8.797 -13.469 1.00 96.06 129 ALA A N 1
ATOM 980 C CA . ALA A 1 129 ? 12.862 -9.533 -13.787 1.00 96.06 129 ALA A CA 1
ATOM 981 C C . ALA A 1 129 ? 12.479 -10.528 -12.673 1.00 96.06 129 ALA A C 1
ATOM 983 O O . ALA A 1 129 ? 11.295 -10.696 -12.366 1.00 96.06 129 ALA A O 1
ATOM 984 N N . THR A 1 130 ? 13.474 -11.151 -12.038 1.00 95.75 130 THR A N 1
ATOM 985 C CA . THR A 1 130 ? 13.269 -12.039 -10.884 1.00 95.75 130 THR A CA 1
ATOM 986 C C . THR A 1 130 ? 12.810 -11.250 -9.656 1.00 95.75 130 THR A C 1
ATOM 988 O O . THR A 1 130 ? 11.845 -11.652 -9.004 1.00 95.75 130 THR A O 1
ATOM 991 N N . GLU A 1 131 ? 13.423 -10.091 -9.390 1.00 94.62 131 GLU A N 1
ATOM 992 C CA . GLU A 1 131 ? 13.009 -9.176 -8.314 1.00 94.62 131 GLU A CA 1
ATOM 993 C C . GLU A 1 131 ? 11.563 -8.688 -8.505 1.00 94.62 131 GLU A C 1
ATOM 995 O O . GLU A 1 131 ? 10.771 -8.727 -7.565 1.00 94.62 131 GLU A O 1
ATOM 1000 N N . LEU A 1 132 ? 11.159 -8.325 -9.731 1.00 93.19 132 LEU A N 1
ATOM 1001 C CA . LEU A 1 132 ? 9.767 -7.960 -10.040 1.00 93.19 132 LEU A CA 1
ATOM 1002 C C . LEU A 1 132 ? 8.784 -9.096 -9.784 1.00 93.19 132 LEU A C 1
ATOM 1004 O O . LEU A 1 132 ? 7.667 -8.854 -9.323 1.00 93.19 132 LEU A O 1
ATOM 1008 N N . LYS A 1 133 ? 9.178 -10.333 -10.097 1.00 92.19 133 LYS A N 1
ATOM 1009 C CA . LYS A 1 133 ? 8.343 -11.505 -9.839 1.00 92.19 133 LYS A CA 1
ATOM 1010 C C . LYS A 1 133 ? 8.167 -11.721 -8.337 1.00 92.19 133 LYS A C 1
ATOM 1012 O O . LYS A 1 133 ? 7.031 -11.915 -7.915 1.00 92.19 133 LYS A O 1
ATOM 1017 N N . ALA A 1 134 ? 9.240 -11.609 -7.551 1.00 90.44 134 ALA A N 1
ATOM 1018 C CA . ALA A 1 134 ? 9.182 -11.676 -6.089 1.00 90.44 134 ALA A CA 1
ATOM 1019 C C . ALA A 1 134 ? 8.283 -10.564 -5.512 1.00 90.44 134 ALA A C 1
ATOM 1021 O O . ALA A 1 134 ? 7.324 -10.827 -4.788 1.00 90.44 134 ALA A O 1
ATOM 1022 N N . LEU A 1 135 ? 8.469 -9.326 -5.982 1.00 88.38 135 LEU A N 1
ATOM 1023 C CA . LEU A 1 135 ? 7.602 -8.192 -5.656 1.00 88.38 135 LEU A CA 1
ATOM 1024 C C . LEU A 1 135 ? 6.159 -8.344 -6.154 1.00 88.38 135 LEU A C 1
ATOM 1026 O O . LEU A 1 135 ? 5.311 -7.558 -5.741 1.00 88.38 135 LEU A O 1
ATOM 1030 N N . GLY A 1 136 ? 5.843 -9.310 -7.015 1.00 80.50 136 GLY A N 1
ATOM 1031 C CA . GLY A 1 136 ? 4.479 -9.640 -7.427 1.00 80.50 136 GLY A CA 1
ATOM 1032 C C . GLY A 1 136 ? 3.866 -10.806 -6.647 1.00 80.50 136 GLY A C 1
ATOM 1033 O O . GLY A 1 136 ? 2.651 -10.834 -6.457 1.00 80.50 136 GLY A O 1
ATOM 1034 N N . THR A 1 137 ? 4.674 -11.761 -6.178 1.00 64.25 137 THR A N 1
ATOM 1035 C CA . THR A 1 137 ? 4.191 -12.949 -5.460 1.00 64.25 137 THR A CA 1
ATOM 1036 C C . THR A 1 137 ? 3.731 -12.631 -4.046 1.00 64.25 137 THR A C 1
ATOM 1038 O O . THR A 1 137 ? 2.696 -13.152 -3.638 1.00 64.25 137 THR A O 1
ATOM 1041 N N . ASP A 1 138 ? 4.380 -11.694 -3.348 1.00 56.28 138 ASP A N 1
ATOM 1042 C CA . ASP A 1 138 ? 3.955 -11.341 -1.980 1.00 56.28 138 ASP A CA 1
ATOM 1043 C C . ASP A 1 138 ? 2.693 -10.458 -1.970 1.00 56.28 138 ASP A C 1
ATOM 1045 O O . ASP A 1 138 ? 2.201 -10.076 -0.915 1.00 56.28 138 ASP A O 1
ATOM 1049 N N . ALA A 1 139 ? 2.167 -10.085 -3.143 1.00 50.41 139 ALA A N 1
ATOM 1050 C CA . ALA A 1 139 ? 0.883 -9.396 -3.268 1.00 50.41 139 ALA A CA 1
ATOM 1051 C C . ALA A 1 139 ? -0.308 -10.373 -3.281 1.00 50.41 139 ALA A C 1
ATOM 1053 O O . ALA A 1 139 ? -1.444 -9.923 -3.197 1.00 50.41 139 ALA A O 1
ATOM 1054 N N . LYS A 1 140 ? -0.068 -11.694 -3.341 1.00 43.72 140 LYS A N 1
ATOM 1055 C CA . LYS A 1 140 ? -1.117 -12.725 -3.219 1.00 43.72 140 LYS A CA 1
ATOM 1056 C C . LYS A 1 140 ? -1.575 -12.982 -1.775 1.00 43.72 140 LYS A C 1
ATOM 1058 O O . LYS A 1 140 ? -2.445 -13.817 -1.562 1.00 43.72 140 LYS A O 1
ATOM 1063 N N . GLY A 1 141 ? -0.990 -12.288 -0.794 1.00 41.84 141 GLY A N 1
ATOM 1064 C CA . GLY A 1 141 ? -1.495 -12.234 0.583 1.00 41.84 141 GLY A CA 1
ATOM 1065 C C . GLY A 1 141 ? -2.563 -11.157 0.806 1.00 41.84 141 GLY A C 1
ATOM 1066 O O . GLY A 1 141 ? -3.258 -11.196 1.814 1.00 41.84 141 GLY A O 1
ATOM 1067 N N . GLY A 1 142 ? -2.727 -10.221 -0.136 1.00 42.03 142 GLY A N 1
ATOM 1068 C CA . GLY A 1 142 ? -3.975 -9.478 -0.252 1.00 42.03 142 GLY A CA 1
ATOM 1069 C C . GLY A 1 142 ? -4.959 -10.387 -0.968 1.00 42.03 142 GLY A C 1
ATOM 1070 O O . GLY A 1 142 ? -4.623 -10.880 -2.046 1.00 42.03 142 GLY A O 1
ATOM 1071 N N . VAL A 1 143 ? -6.122 -10.640 -0.359 1.00 42.06 143 VAL A N 1
ATOM 1072 C CA . VAL A 1 143 ? -7.278 -11.271 -1.015 1.00 42.06 143 VAL A CA 1
ATOM 1073 C C . VAL A 1 143 ? -7.309 -10.784 -2.459 1.00 42.06 143 VAL A C 1
ATOM 1075 O O . VAL A 1 143 ? -7.256 -9.573 -2.686 1.00 42.06 143 VAL A O 1
ATOM 1078 N N . ASP A 1 144 ? -7.284 -11.704 -3.426 1.00 43.00 144 ASP A N 1
ATOM 1079 C CA . ASP A 1 144 ? -7.415 -11.349 -4.834 1.00 43.00 144 ASP A CA 1
ATOM 1080 C C . ASP A 1 144 ? -8.820 -10.775 -5.013 1.00 43.00 144 ASP A C 1
ATOM 1082 O O . ASP A 1 144 ? -9.781 -11.476 -5.318 1.00 43.00 144 ASP A O 1
ATOM 1086 N N . THR A 1 145 ? -8.960 -9.480 -4.735 1.00 48.12 145 THR A N 1
ATOM 1087 C CA . THR A 1 145 ? -10.235 -8.780 -4.794 1.00 48.12 145 THR A CA 1
ATOM 1088 C C . THR A 1 145 ? -10.765 -8.764 -6.214 1.00 48.12 145 THR A C 1
ATOM 1090 O O . THR A 1 145 ? -11.918 -8.431 -6.403 1.00 48.12 145 THR A O 1
ATOM 1093 N N . SER A 1 146 ? -9.993 -9.169 -7.225 1.00 46.94 146 SER A N 1
ATOM 1094 C CA . SER A 1 146 ? -10.539 -9.325 -8.568 1.00 46.94 146 SER A CA 1
ATOM 1095 C C . SER A 1 146 ? -11.503 -10.508 -8.684 1.00 46.94 146 SER A C 1
ATOM 1097 O O . SER A 1 146 ? -12.521 -10.368 -9.361 1.00 46.94 146 SER A O 1
ATOM 1099 N N . ASP A 1 147 ? -11.262 -11.616 -7.974 1.00 51.72 147 ASP A N 1
ATOM 1100 C CA . ASP A 1 147 ? -12.225 -12.723 -7.895 1.00 51.72 147 ASP A CA 1
ATOM 1101 C C . ASP A 1 147 ? -13.415 -12.351 -7.000 1.00 51.72 147 ASP A C 1
ATOM 1103 O O . ASP A 1 147 ? -14.557 -12.616 -7.369 1.00 51.72 147 ASP A O 1
ATOM 1107 N N . ASP A 1 148 ? -13.170 -11.642 -5.894 1.00 62.59 148 ASP A N 1
ATOM 1108 C CA . ASP A 1 148 ? -14.223 -11.188 -4.971 1.00 62.59 148 ASP A CA 1
ATOM 1109 C C . ASP A 1 148 ? -15.127 -10.101 -5.581 1.00 62.59 148 ASP A C 1
ATOM 1111 O O . ASP A 1 148 ? -16.344 -10.104 -5.431 1.00 62.59 148 ASP A O 1
ATOM 1115 N N . LEU A 1 149 ? -14.565 -9.182 -6.366 1.00 67.38 149 LEU A N 1
ATOM 1116 C CA . LEU A 1 149 ? -15.343 -8.209 -7.129 1.00 67.38 149 LEU A CA 1
ATOM 1117 C C . LEU A 1 149 ? -16.119 -8.889 -8.243 1.00 67.38 149 LEU A C 1
ATOM 1119 O O . LEU A 1 149 ? -17.264 -8.526 -8.514 1.00 67.38 149 LEU A O 1
ATOM 1123 N N . ASN A 1 150 ? -15.528 -9.906 -8.871 1.00 68.19 150 ASN A N 1
ATOM 1124 C CA . ASN A 1 150 ? -16.237 -10.649 -9.887 1.00 68.19 150 ASN A CA 1
ATOM 1125 C C . ASN A 1 150 ? -17.400 -11.471 -9.317 1.00 68.19 150 ASN A C 1
ATOM 1127 O O . ASN A 1 150 ? -18.353 -11.703 -10.055 1.00 68.19 150 ASN A O 1
ATOM 1131 N N . THR A 1 151 ? -17.395 -11.878 -8.054 1.00 74.12 151 THR A N 1
ATOM 1132 C CA . THR A 1 151 ? -18.551 -12.540 -7.431 1.00 74.12 151 THR A CA 1
ATOM 1133 C C . THR A 1 151 ? -19.536 -11.534 -6.841 1.00 74.12 151 THR A C 1
ATOM 1135 O O . THR A 1 151 ? -20.740 -11.679 -7.044 1.00 74.12 151 THR A O 1
ATOM 1138 N N . LYS A 1 152 ? -19.056 -10.471 -6.186 1.00 78.75 152 LYS A N 1
ATOM 1139 C CA . LYS A 1 152 ? -19.910 -9.473 -5.523 1.00 78.75 152 LYS A CA 1
ATOM 1140 C C . LYS A 1 152 ? -20.639 -8.558 -6.508 1.00 78.75 152 LYS A C 1
ATOM 1142 O O . LYS A 1 152 ? -21.779 -8.176 -6.266 1.00 78.75 152 LYS A O 1
ATOM 1147 N N . PHE A 1 153 ? -20.019 -8.200 -7.635 1.00 84.44 153 PHE A N 1
ATOM 1148 C CA . PHE A 1 153 ? -20.592 -7.273 -8.626 1.00 84.44 153 PHE A CA 1
ATOM 1149 C C . PHE A 1 153 ? -21.470 -8.011 -9.660 1.00 84.44 153 PHE A C 1
ATOM 1151 O O . PHE A 1 153 ? -21.394 -7.768 -10.865 1.00 84.44 153 PHE A O 1
ATOM 1158 N N . ALA A 1 154 ? -22.220 -9.025 -9.221 1.00 88.56 154 ALA A N 1
ATOM 1159 C CA . ALA A 1 154 ? -23.043 -9.888 -10.073 1.00 88.56 154 ALA A CA 1
ATOM 1160 C C . ALA A 1 154 ? -24.312 -9.184 -10.577 1.00 88.56 154 ALA A C 1
ATOM 1162 O O . ALA A 1 154 ? -24.708 -8.140 -10.058 1.00 88.56 154 ALA A O 1
ATOM 1163 N N . GLU A 1 155 ? -24.969 -9.763 -11.582 1.00 93.25 155 GLU A N 1
ATOM 1164 C CA . GLU A 1 155 ? -26.305 -9.326 -11.996 1.00 93.25 155 GLU A CA 1
ATOM 1165 C C . GLU A 1 155 ? -27.276 -9.363 -10.803 1.00 93.25 155 GLU A C 1
ATOM 1167 O O . GLU A 1 155 ? -27.299 -10.325 -10.036 1.00 93.25 155 GLU A O 1
ATOM 1172 N N . GLY A 1 156 ? -28.031 -8.282 -10.605 1.00 91.69 156 GLY A N 1
ATOM 1173 C CA . GLY A 1 156 ? -28.912 -8.074 -9.455 1.00 91.69 156 GLY A CA 1
ATOM 1174 C C . GLY A 1 156 ? -28.226 -7.507 -8.207 1.00 91.69 156 GLY A C 1
ATOM 1175 O O . GLY A 1 156 ? -28.919 -7.157 -7.252 1.00 91.69 156 GLY A O 1
ATOM 1176 N N . SER A 1 157 ? -26.893 -7.379 -8.189 1.00 89.75 157 SER A N 1
ATOM 1177 C CA . SER A 1 157 ? -26.189 -6.776 -7.052 1.00 89.75 157 SER A CA 1
ATOM 1178 C C . SER A 1 157 ? -26.500 -5.282 -6.921 1.00 89.75 157 SER A C 1
ATOM 1180 O O . SER A 1 157 ? -26.608 -4.554 -7.914 1.00 89.75 157 SER A O 1
ATOM 1182 N N . VAL A 1 158 ? -26.640 -4.828 -5.673 1.00 89.50 158 VAL A N 1
ATOM 1183 C CA . VAL A 1 158 ? -26.926 -3.435 -5.317 1.00 89.50 158 VAL A CA 1
ATOM 1184 C C . VAL A 1 158 ? -25.795 -2.910 -4.448 1.00 89.50 158 VAL A C 1
ATOM 1186 O O . VAL A 1 158 ? -25.495 -3.464 -3.395 1.00 89.50 158 VAL A O 1
ATOM 1189 N N . TRP A 1 159 ? -25.210 -1.804 -4.876 1.00 86.75 159 TRP A N 1
ATOM 1190 C CA . TRP A 1 159 ? -24.058 -1.171 -4.259 1.00 86.75 159 TRP A CA 1
ATOM 1191 C C . TRP A 1 159 ? -24.436 0.224 -3.815 1.00 86.75 159 TRP A C 1
ATOM 1193 O O . TRP A 1 159 ? -24.964 1.002 -4.602 1.00 86.75 159 TRP A O 1
ATOM 1203 N N . LYS A 1 160 ? -24.166 0.557 -2.560 1.00 84.44 160 LYS A N 1
ATOM 1204 C CA . LYS A 1 160 ? -24.432 1.890 -2.022 1.00 84.44 160 LYS A CA 1
ATOM 1205 C C . LYS A 1 160 ? -23.112 2.589 -1.771 1.00 84.44 160 LYS A C 1
ATOM 1207 O O . LYS A 1 160 ? -22.138 1.951 -1.387 1.00 84.44 160 LYS A O 1
ATOM 1212 N N . GLY A 1 161 ? -23.071 3.888 -2.006 1.00 82.44 161 GLY A N 1
ATOM 1213 C CA . GLY A 1 161 ? -21.879 4.664 -1.736 1.00 82.44 161 GLY A CA 1
ATOM 1214 C C . GLY A 1 161 ? -22.161 6.141 -1.600 1.00 82.44 161 GLY A C 1
ATOM 1215 O O . GLY A 1 161 ? -23.290 6.585 -1.758 1.00 82.44 161 GLY A O 1
ATOM 1216 N N . ILE A 1 162 ? -21.109 6.897 -1.324 1.00 78.62 162 ILE A N 1
ATOM 1217 C CA . ILE A 1 162 ? -21.165 8.346 -1.191 1.00 78.62 162 ILE A CA 1
ATOM 1218 C C . ILE A 1 162 ? -20.218 8.948 -2.223 1.00 78.62 162 ILE A C 1
ATOM 1220 O O . ILE A 1 162 ? -19.049 8.568 -2.314 1.00 78.62 162 ILE A O 1
ATOM 1224 N N . VAL A 1 163 ? -20.726 9.889 -3.013 1.00 79.50 163 VAL A N 1
ATOM 1225 C CA . VAL A 1 163 ? -19.926 10.695 -3.935 1.00 79.50 163 VAL A CA 1
ATOM 1226 C C . VAL A 1 163 ? -19.726 12.066 -3.328 1.00 79.50 163 VAL A C 1
ATOM 1228 O O . VAL A 1 163 ? -20.691 12.748 -2.993 1.00 79.50 163 VAL A O 1
ATOM 1231 N N . LYS A 1 164 ? -18.460 12.467 -3.212 1.00 79.50 164 LYS A N 1
ATOM 1232 C CA . LYS A 1 164 ? -18.058 13.818 -2.833 1.00 79.50 164 LYS A CA 1
ATOM 1233 C C . LYS A 1 164 ? -17.579 14.539 -4.087 1.00 79.50 164 LYS A C 1
ATOM 1235 O O . LYS A 1 164 ? -16.612 14.105 -4.708 1.00 79.50 164 LYS A O 1
ATOM 1240 N N . GLU A 1 165 ? -18.259 15.610 -4.468 1.00 77.56 165 GLU A N 1
ATOM 1241 C CA . GLU A 1 165 ? -17.911 16.446 -5.615 1.00 77.56 165 GLU A CA 1
ATOM 1242 C C . GLU A 1 165 ? -17.780 17.901 -5.164 1.00 77.56 165 GLU A C 1
ATOM 1244 O O . GLU A 1 165 ? -18.662 18.441 -4.500 1.00 77.56 165 GLU A O 1
ATOM 1249 N N . LYS A 1 166 ? -16.690 18.570 -5.542 1.00 73.44 166 LYS A N 1
ATOM 1250 C CA . LYS A 1 166 ? -16.545 20.011 -5.315 1.00 73.44 166 LYS A CA 1
ATOM 1251 C C . LYS A 1 166 ? -17.307 20.777 -6.385 1.00 73.44 166 LYS A C 1
ATOM 1253 O O . LYS A 1 166 ? -16.959 20.714 -7.562 1.00 73.44 166 LYS A O 1
ATOM 1258 N N . ARG A 1 167 ? -18.309 21.559 -5.979 1.00 76.06 167 ARG A N 1
ATOM 1259 C CA . ARG A 1 167 ? -19.063 22.442 -6.875 1.00 76.06 167 ARG A CA 1
ATOM 1260 C C . ARG A 1 167 ? -18.828 23.897 -6.483 1.00 76.06 167 ARG A C 1
ATOM 1262 O O . ARG A 1 167 ? -19.550 24.474 -5.673 1.00 76.06 167 ARG A O 1
ATOM 1269 N N . GLY A 1 168 ? -17.788 24.494 -7.063 1.00 86.12 168 GLY A N 1
ATOM 1270 C CA . GLY A 1 168 ? -17.336 25.836 -6.691 1.00 86.12 168 GLY A CA 1
ATOM 1271 C C . GLY A 1 168 ? -16.706 25.840 -5.296 1.00 86.12 168 GLY A C 1
ATOM 1272 O O . GLY A 1 168 ? -15.738 25.127 -5.064 1.00 86.12 168 GLY A O 1
ATOM 1273 N N . ALA A 1 169 ? -17.255 26.640 -4.377 1.00 85.69 169 ALA A N 1
ATOM 1274 C CA . ALA A 1 169 ? -16.765 26.757 -2.998 1.00 85.69 169 ALA A CA 1
ATOM 1275 C C . ALA A 1 169 ? -17.420 25.767 -2.011 1.00 85.69 169 ALA A C 1
ATOM 1277 O O . ALA A 1 169 ? -17.172 25.854 -0.811 1.00 85.69 169 ALA A O 1
ATOM 1278 N N . SER A 1 170 ? -18.283 24.865 -2.486 1.00 76.06 170 SER A N 1
ATOM 1279 C CA . SER A 1 170 ? -19.025 23.928 -1.638 1.00 76.06 170 SER A CA 1
ATOM 1280 C C . SER A 1 170 ? -18.699 22.479 -1.987 1.00 76.06 170 SER A C 1
ATOM 1282 O O . SER A 1 170 ? -18.672 22.111 -3.163 1.00 76.06 170 SER A O 1
ATOM 1284 N N . ASP A 1 171 ? -18.512 21.660 -0.953 1.00 81.88 171 ASP A N 1
ATOM 1285 C CA . ASP A 1 171 ? -18.442 20.207 -1.074 1.00 81.88 171 ASP A CA 1
ATOM 1286 C C . ASP A 1 171 ? -19.869 19.651 -1.146 1.00 81.88 171 ASP A C 1
ATOM 1288 O O . ASP A 1 171 ? -20.662 19.789 -0.212 1.00 81.88 171 ASP A O 1
ATOM 1292 N N . LEU A 1 172 ? -20.216 19.037 -2.272 1.00 79.12 172 LEU A N 1
ATOM 1293 C CA . LEU A 1 172 ? -21.464 18.313 -2.447 1.00 79.12 172 LEU A CA 1
ATOM 1294 C C . LEU A 1 172 ? -21.223 16.847 -2.095 1.00 79.12 172 LEU A C 1
ATOM 1296 O O . LEU A 1 172 ? -20.393 16.186 -2.711 1.00 79.12 172 LEU A O 1
ATOM 1300 N N . THR A 1 173 ? -21.973 16.337 -1.124 1.00 80.75 173 THR A N 1
ATOM 1301 C CA . THR A 1 173 ? -21.969 14.918 -0.757 1.00 80.75 173 THR A CA 1
ATOM 1302 C C . THR A 1 173 ? -23.309 14.316 -1.163 1.00 80.75 173 THR A C 1
ATOM 1304 O O . THR A 1 173 ? -24.354 14.843 -0.786 1.00 80.75 173 THR A O 1
ATOM 1307 N N . VAL A 1 174 ? -23.289 13.256 -1.970 1.00 81.19 174 VAL A N 1
ATOM 1308 C CA . VAL A 1 174 ? -24.494 12.607 -2.499 1.00 81.19 174 VAL A CA 1
ATOM 1309 C C . VAL A 1 174 ? -24.424 11.111 -2.244 1.00 81.19 174 VAL A C 1
ATOM 1311 O O . VAL A 1 174 ? -23.480 10.458 -2.689 1.00 81.19 174 VAL A O 1
ATOM 1314 N N . ASP A 1 175 ? -25.448 10.564 -1.594 1.00 83.81 175 ASP A N 1
ATOM 1315 C CA . ASP A 1 175 ? -25.655 9.119 -1.538 1.00 83.81 175 ASP A CA 1
ATOM 1316 C C . ASP A 1 175 ? -26.035 8.587 -2.917 1.00 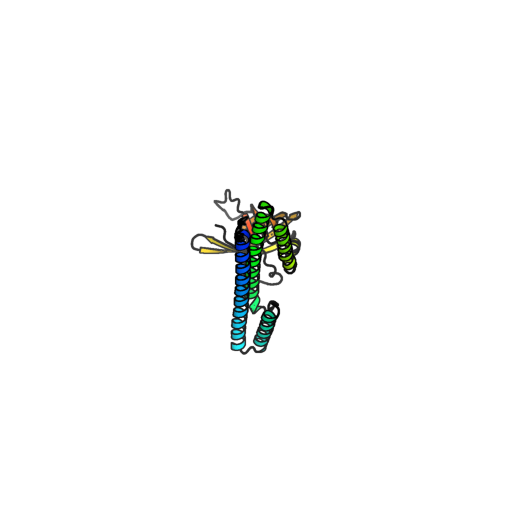83.81 175 ASP A C 1
ATOM 1318 O O . ASP A 1 175 ? -26.920 9.122 -3.601 1.00 83.81 175 ASP A O 1
ATOM 1322 N N . ILE A 1 176 ? -25.364 7.513 -3.312 1.00 88.00 176 ILE A N 1
ATOM 1323 C CA . ILE A 1 176 ? -25.530 6.851 -4.594 1.00 88.00 176 ILE A CA 1
ATOM 1324 C C . ILE A 1 176 ? -25.869 5.382 -4.402 1.00 88.00 176 ILE A C 1
ATOM 1326 O O . ILE A 1 176 ? -25.398 4.726 -3.473 1.00 88.00 176 ILE A O 1
ATOM 1330 N N . VAL A 1 177 ? -26.673 4.859 -5.318 1.00 86.50 177 VAL A N 1
ATOM 1331 C CA . VAL A 1 177 ? -27.006 3.443 -5.413 1.00 86.50 177 VAL A CA 1
ATOM 1332 C C . VAL A 1 177 ? -26.730 2.986 -6.837 1.00 86.50 177 VAL A C 1
ATOM 1334 O O . VAL A 1 177 ? -27.282 3.535 -7.786 1.00 86.50 177 VAL A O 1
ATOM 1337 N N . VAL A 1 178 ? -25.872 1.987 -6.991 1.00 90.56 178 VAL A N 1
ATOM 1338 C CA . VAL A 1 178 ? -25.576 1.330 -8.259 1.00 90.56 178 VAL A CA 1
ATOM 1339 C C . VAL A 1 178 ? -26.212 -0.051 -8.256 1.00 90.56 178 VAL A C 1
ATOM 1341 O O . VAL A 1 178 ? -25.914 -0.860 -7.386 1.00 90.56 178 VAL A O 1
ATOM 1344 N N . THR A 1 179 ? -27.079 -0.330 -9.223 1.00 92.81 179 THR A N 1
ATOM 1345 C CA . THR A 1 179 ? -27.688 -1.655 -9.399 1.00 92.81 179 THR A CA 1
ATOM 1346 C C . THR A 1 179 ? -27.196 -2.263 -10.697 1.00 92.81 179 THR A C 1
ATOM 1348 O O . THR A 1 179 ? -27.373 -1.662 -11.753 1.00 92.81 179 THR A O 1
ATOM 1351 N N . VAL A 1 180 ? -26.591 -3.445 -10.645 1.00 94.19 180 VAL A N 1
ATOM 1352 C CA . VAL A 1 180 ? -26.131 -4.155 -11.846 1.00 94.19 180 VAL A CA 1
ATOM 1353 C C . VAL A 1 180 ? -27.318 -4.890 -12.460 1.00 94.19 180 VAL A C 1
ATOM 1355 O O . VAL A 1 180 ? -27.881 -5.784 -11.836 1.00 94.19 180 VAL A O 1
ATOM 1358 N N . THR A 1 181 ? -27.716 -4.525 -13.676 1.00 95.06 181 THR A N 1
ATOM 1359 C CA . THR A 1 181 ? -28.883 -5.113 -14.357 1.00 95.06 181 THR A CA 1
ATOM 1360 C C . THR A 1 181 ? -28.510 -6.218 -15.327 1.00 95.06 181 THR A C 1
ATOM 1362 O O . THR A 1 181 ? -29.343 -7.069 -15.608 1.00 95.06 181 THR A O 1
ATOM 1365 N N . LYS A 1 182 ? -27.284 -6.203 -15.855 1.00 95.75 182 LYS A N 1
ATOM 1366 C CA . LYS A 1 182 ? -26.787 -7.221 -16.782 1.00 95.75 182 LYS A CA 1
ATOM 1367 C C . LYS A 1 182 ? -25.278 -7.346 -16.656 1.00 95.75 182 LYS A C 1
ATOM 1369 O O . LYS A 1 182 ? -24.594 -6.338 -16.461 1.00 95.75 182 LYS A O 1
ATOM 1374 N N . ARG A 1 183 ? -24.744 -8.559 -16.808 1.00 92.12 183 ARG A N 1
ATOM 1375 C CA . ARG A 1 183 ? -23.296 -8.782 -16.776 1.00 92.12 183 ARG A CA 1
ATOM 1376 C C . ARG A 1 183 ? -22.804 -9.809 -17.791 1.00 92.12 183 ARG A C 1
ATOM 1378 O O . ARG A 1 183 ? -23.328 -10.912 -17.878 1.00 92.12 183 ARG A O 1
ATOM 1385 N N . GLU A 1 184 ? -21.735 -9.457 -18.502 1.00 92.31 184 GLU A N 1
ATOM 1386 C CA . GLU A 1 184 ? -21.066 -10.301 -19.496 1.00 92.31 184 GLU A CA 1
ATOM 1387 C C . GLU A 1 184 ? -19.543 -10.253 -19.281 1.00 92.31 184 GLU A C 1
ATOM 1389 O O . GLU A 1 184 ? -18.826 -9.377 -19.773 1.00 92.31 184 GLU A O 1
ATOM 1394 N N . GLY A 1 185 ? -19.036 -11.200 -18.487 1.00 88.62 185 GLY A N 1
ATOM 1395 C CA . GLY A 1 185 ? -17.628 -11.238 -18.092 1.00 88.62 185 G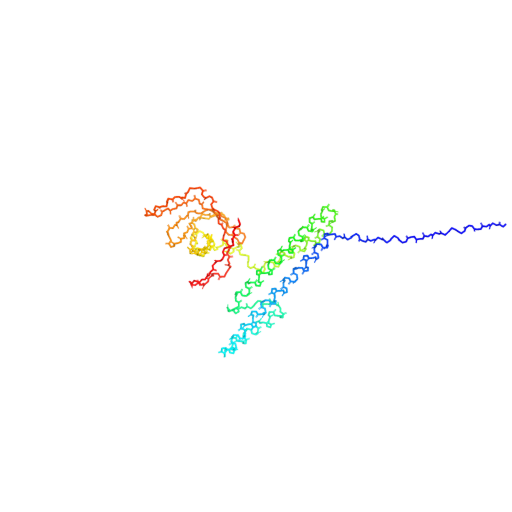LY A CA 1
ATOM 1396 C C . GLY A 1 185 ? -17.230 -9.986 -17.292 1.00 88.62 185 GLY A C 1
ATOM 1397 O O . GLY A 1 185 ? -17.835 -9.724 -16.246 1.00 88.62 185 GLY A O 1
ATOM 1398 N N . PRO A 1 186 ? -16.215 -9.216 -17.736 1.00 86.44 186 PRO A N 1
ATOM 1399 C CA . PRO A 1 186 ? -15.839 -7.973 -17.074 1.00 86.44 186 PRO A CA 1
ATOM 1400 C C . PRO A 1 186 ? -16.808 -6.827 -17.379 1.00 86.44 186 PRO A C 1
ATOM 1402 O O . PRO A 1 186 ? -16.814 -5.861 -16.626 1.00 86.44 186 PRO A O 1
ATOM 1405 N N . ALA A 1 187 ? -17.599 -6.895 -18.456 1.00 92.38 187 ALA A N 1
ATOM 1406 C CA . ALA A 1 187 ? -18.522 -5.833 -18.842 1.00 92.38 187 ALA A CA 1
ATOM 1407 C C . ALA A 1 187 ? -19.847 -5.940 -18.076 1.00 92.38 187 ALA A C 1
ATOM 1409 O O . ALA A 1 187 ? -20.329 -7.042 -17.803 1.00 92.38 187 ALA A O 1
ATOM 1410 N N . PHE A 1 188 ? -20.454 -4.802 -17.750 1.00 94.62 188 PHE A N 1
ATOM 1411 C CA . PHE A 1 188 ? -21.759 -4.755 -17.100 1.00 94.62 188 PHE A CA 1
ATOM 1412 C C . PHE A 1 188 ? -22.595 -3.563 -17.566 1.00 94.62 188 PHE A C 1
ATOM 1414 O O . PHE A 1 188 ? -22.067 -2.532 -17.991 1.00 94.62 188 PHE A O 1
ATOM 1421 N N . GLU A 1 189 ? -23.905 -3.710 -17.417 1.00 95.38 189 GLU A N 1
ATOM 1422 C CA . GLU A 1 189 ? -24.891 -2.638 -17.506 1.00 95.38 189 GLU A CA 1
ATOM 1423 C C . GLU A 1 189 ? -25.574 -2.497 -16.146 1.00 95.38 189 GLU A C 1
ATOM 1425 O O . GLU A 1 189 ? -25.694 -3.463 -15.381 1.00 95.38 189 GLU A O 1
ATOM 1430 N N . GLY A 1 190 ? -26.020 -1.291 -15.823 1.00 94.81 190 GLY A N 1
ATOM 1431 C CA . GLY A 1 190 ? -26.702 -1.045 -14.567 1.00 94.81 190 GLY A CA 1
ATOM 1432 C C . GLY A 1 190 ? -27.416 0.288 -14.512 1.00 94.81 190 GLY A C 1
ATOM 1433 O O . GLY A 1 190 ? -27.438 1.057 -15.474 1.00 94.81 190 GLY A O 1
ATOM 1434 N N . THR A 1 191 ? -27.968 0.581 -13.345 1.00 94.12 191 THR A N 1
ATOM 1435 C CA . THR A 1 191 ? -28.490 1.899 -13.011 1.00 94.12 191 THR A CA 1
ATOM 1436 C C . THR A 1 191 ? -27.630 2.547 -11.943 1.00 94.12 191 THR A C 1
ATOM 1438 O O . THR A 1 191 ? -27.128 1.888 -11.038 1.00 94.12 191 THR A O 1
ATOM 1441 N N . TYR A 1 192 ? -27.455 3.855 -12.057 1.00 91.75 192 TYR A N 1
ATOM 1442 C CA . TYR A 1 192 ? -26.842 4.717 -11.066 1.00 91.75 192 TYR A CA 1
ATOM 1443 C C . TYR A 1 192 ? -27.898 5.710 -10.603 1.00 91.75 192 TYR A C 1
ATOM 1445 O O . TYR A 1 192 ? -28.389 6.526 -11.381 1.00 91.75 192 TYR A O 1
ATOM 1453 N N . GLN A 1 193 ? -28.249 5.648 -9.333 1.00 90.69 193 GLN A N 1
ATOM 1454 C CA . GLN A 1 193 ? -29.250 6.492 -8.711 1.00 90.69 193 GLN A CA 1
ATOM 1455 C C . GLN A 1 193 ? -28.564 7.398 -7.697 1.00 90.69 193 GLN A C 1
ATOM 1457 O O . GLN A 1 193 ? -27.811 6.905 -6.867 1.00 90.69 193 GLN A O 1
ATOM 1462 N N . GLY A 1 194 ? -28.831 8.702 -7.729 1.00 84.94 194 GLY A N 1
ATOM 1463 C CA . GLY A 1 194 ? -28.341 9.617 -6.696 1.00 84.94 194 GLY A CA 1
ATOM 1464 C C . GLY A 1 194 ? -29.420 10.554 -6.165 1.00 84.94 194 GLY A C 1
ATOM 1465 O O . GLY A 1 194 ? -30.530 10.625 -6.703 1.00 84.94 194 GLY A O 1
ATOM 1466 N N . ALA A 1 195 ? -29.086 11.236 -5.065 1.00 74.06 195 ALA A N 1
ATOM 1467 C CA . ALA A 1 195 ? -29.933 12.209 -4.370 1.00 74.06 195 ALA A CA 1
ATOM 1468 C C . ALA A 1 195 ? -31.355 11.682 -4.093 1.00 74.06 195 ALA A C 1
ATOM 1470 O O . ALA A 1 195 ? -32.339 12.275 -4.538 1.00 74.06 195 ALA A O 1
ATOM 1471 N N . GLU A 1 196 ? -31.451 10.542 -3.398 1.00 73.75 196 GLU A N 1
ATOM 1472 C CA . GLU A 1 196 ? -32.724 9.909 -2.999 1.00 73.75 196 GLU A CA 1
ATOM 1473 C C . GLU A 1 196 ? -33.631 9.506 -4.182 1.00 73.75 196 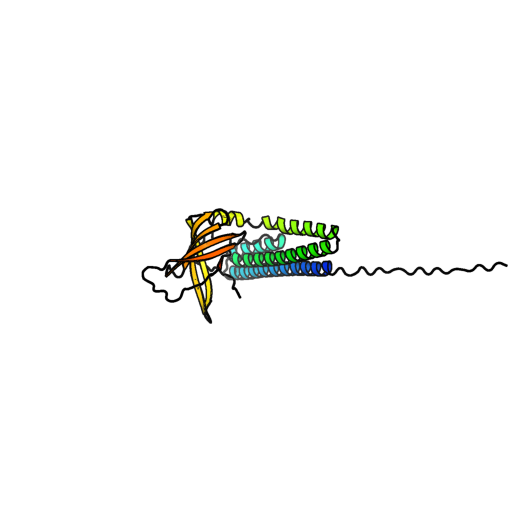GLU A C 1
ATOM 1475 O O . GLU A 1 196 ? -34.849 9.434 -4.054 1.00 73.75 196 GLU A O 1
ATOM 1480 N N . GLY A 1 197 ? -33.061 9.238 -5.363 1.00 74.31 197 GLY A N 1
ATOM 1481 C CA . GLY A 1 197 ? -33.845 8.851 -6.545 1.00 74.31 197 GLY A CA 1
ATOM 1482 C C . GLY A 1 197 ? -34.322 9.995 -7.421 1.00 74.31 197 GLY A C 1
ATOM 1483 O O . GLY A 1 197 ? -35.066 9.762 -8.371 1.00 74.31 197 GLY A O 1
ATOM 1484 N N . LYS A 1 198 ? -33.858 11.221 -7.163 1.00 78.81 198 LYS A N 1
ATOM 1485 C CA . LYS A 1 198 ? -34.161 12.377 -8.018 1.00 78.81 198 LYS A CA 1
ATOM 1486 C C . LYS A 1 198 ? -33.583 12.241 -9.425 1.00 78.81 198 LYS A C 1
ATOM 1488 O O . LYS A 1 198 ? -34.125 12.824 -10.360 1.00 78.81 198 LYS A O 1
ATOM 1493 N N . PHE A 1 199 ? -32.509 11.476 -9.583 1.00 82.44 199 PHE A N 1
ATOM 1494 C CA . PHE A 1 199 ? -31.959 11.130 -10.886 1.00 82.44 199 PHE A CA 1
ATOM 1495 C C . PHE A 1 199 ? -31.533 9.668 -10.918 1.00 82.44 199 PHE A C 1
ATOM 1497 O O . PHE A 1 199 ? -30.892 9.170 -9.991 1.00 82.44 199 PHE A O 1
ATOM 1504 N N . ILE A 1 200 ? -31.897 9.004 -12.012 1.00 88.06 200 ILE A N 1
ATOM 1505 C CA . ILE A 1 200 ? -31.484 7.647 -12.345 1.00 88.06 200 ILE A CA 1
ATOM 1506 C C . ILE A 1 200 ? -30.801 7.728 -13.707 1.00 88.06 200 ILE A C 1
ATOM 1508 O O . ILE A 1 200 ? -31.358 8.263 -14.666 1.00 88.06 200 ILE A O 1
ATOM 1512 N N . TYR A 1 201 ? -29.588 7.211 -13.792 1.00 89.94 201 TYR A N 1
ATOM 1513 C CA . TYR A 1 201 ? -28.847 7.071 -15.032 1.00 89.94 201 TYR A CA 1
ATOM 1514 C C . TYR A 1 201 ? -28.681 5.594 -15.356 1.00 89.94 201 TYR A C 1
ATOM 1516 O O . TYR A 1 201 ? -28.439 4.791 -14.462 1.00 89.94 201 TYR A O 1
ATOM 1524 N N . GLU A 1 202 ? -28.766 5.240 -16.629 1.00 91.69 202 GLU A N 1
ATOM 1525 C CA . GLU A 1 202 ? -28.231 3.974 -17.118 1.00 91.69 202 GLU A CA 1
ATOM 1526 C C . GLU A 1 202 ? -26.713 4.121 -17.251 1.00 91.69 202 GLU A C 1
ATOM 1528 O O . GLU A 1 202 ? -26.206 5.167 -17.681 1.00 91.69 202 GLU A O 1
ATOM 1533 N N . ILE A 1 203 ? -25.989 3.087 -16.837 1.00 94.06 203 ILE A N 1
ATOM 1534 C CA . ILE A 1 203 ? -24.535 3.028 -16.902 1.00 94.06 203 ILE A CA 1
ATOM 1535 C C . ILE A 1 203 ? -24.084 1.768 -17.630 1.00 94.06 203 ILE A C 1
ATOM 1537 O O . ILE A 1 203 ? -24.676 0.702 -17.491 1.00 94.06 203 ILE A O 1
ATOM 1541 N N . GLU A 1 204 ? -22.988 1.900 -18.366 1.00 93.25 204 GLU A N 1
ATOM 1542 C CA . GLU A 1 204 ? -22.231 0.789 -18.940 1.00 93.25 204 GLU A CA 1
ATOM 1543 C C . GLU A 1 204 ? -20.814 0.854 -18.394 1.00 93.25 204 GLU A C 1
ATOM 1545 O O . GLU A 1 204 ? -20.198 1.926 -18.377 1.00 93.25 204 GLU A O 1
ATOM 1550 N N . GLY A 1 205 ? -20.262 -0.277 -17.977 1.00 92.12 205 GLY A N 1
ATOM 1551 C CA . GLY A 1 205 ? -18.937 -0.295 -17.390 1.00 92.12 205 GLY A CA 1
ATOM 1552 C C . GLY A 1 205 ? -18.194 -1.604 -17.538 1.00 92.12 205 GLY A C 1
ATOM 1553 O O . GLY A 1 205 ? -18.675 -2.565 -18.132 1.00 92.12 205 GLY A O 1
ATOM 1554 N N . ALA A 1 206 ? -16.982 -1.610 -16.996 1.00 89.94 206 ALA A N 1
ATOM 1555 C CA . ALA A 1 206 ? -16.161 -2.794 -16.873 1.00 89.94 206 ALA A CA 1
ATOM 1556 C C . ALA A 1 206 ? -15.510 -2.867 -15.489 1.00 89.94 206 ALA A C 1
ATOM 1558 O O . ALA A 1 206 ? -14.994 -1.871 -14.967 1.00 89.94 206 ALA A O 1
ATOM 1559 N N . ILE A 1 207 ? -15.511 -4.069 -14.919 1.00 85.06 207 ILE A N 1
ATOM 1560 C CA . ILE A 1 207 ? -14.762 -4.414 -13.718 1.00 85.06 207 ILE A CA 1
ATOM 1561 C C . ILE A 1 207 ? -13.321 -4.679 -14.141 1.00 85.06 207 ILE A C 1
ATOM 1563 O O . ILE A 1 207 ? -13.027 -5.537 -14.974 1.00 85.06 207 ILE A O 1
ATOM 1567 N N . MET A 1 208 ? -12.413 -3.912 -13.560 1.00 80.44 208 MET A N 1
ATOM 1568 C CA . MET A 1 208 ? -10.977 -4.133 -13.609 1.00 80.44 208 MET A CA 1
ATOM 1569 C C . MET A 1 208 ? -10.511 -4.613 -12.235 1.00 80.44 208 MET A C 1
ATOM 1571 O O . MET A 1 208 ? -11.233 -4.481 -11.251 1.00 80.44 208 MET A O 1
ATOM 1575 N N . LYS A 1 209 ? -9.280 -5.132 -12.166 1.00 73.62 209 LYS A N 1
ATOM 1576 C CA . LYS A 1 209 ? -8.725 -5.826 -10.994 1.00 73.62 209 LYS A CA 1
ATOM 1577 C C . LYS A 1 209 ? -9.110 -5.222 -9.629 1.00 73.62 209 LYS A C 1
ATOM 1579 O O . LYS A 1 209 ? -9.504 -5.965 -8.745 1.00 73.62 209 LYS A O 1
ATOM 1584 N N . ASP A 1 210 ? -8.994 -3.904 -9.462 1.00 73.56 210 ASP A N 1
ATOM 1585 C CA . ASP A 1 210 ? -9.267 -3.188 -8.206 1.00 73.56 210 ASP A CA 1
ATOM 1586 C C . ASP A 1 210 ? -10.307 -2.056 -8.340 1.00 73.56 210 ASP A C 1
ATOM 1588 O O . ASP A 1 210 ? -10.462 -1.237 -7.428 1.00 73.56 210 ASP A O 1
ATOM 1592 N N . LYS A 1 211 ? -10.970 -1.934 -9.499 1.00 79.31 211 LYS A N 1
ATOM 1593 C CA . LYS A 1 211 ? -11.790 -0.761 -9.847 1.00 79.31 211 LYS A CA 1
ATOM 1594 C C . LYS A 1 211 ? -12.950 -1.123 -10.749 1.00 79.31 211 LYS A C 1
ATOM 1596 O O . LYS A 1 211 ? -12.800 -1.908 -11.676 1.00 79.31 211 LYS A O 1
ATOM 1601 N N . VAL A 1 212 ? -14.058 -0.422 -10.568 1.00 84.31 212 VAL A N 1
ATOM 1602 C CA . VAL A 1 212 ? -15.182 -0.444 -11.503 1.00 84.31 212 VAL A CA 1
ATOM 1603 C C . VAL A 1 212 ? -15.176 0.864 -12.275 1.00 84.31 212 VAL A C 1
ATOM 1605 O O . VAL A 1 212 ? -15.351 1.930 -11.689 1.00 84.31 212 VAL A O 1
ATOM 1608 N N . ASN A 1 213 ? -14.957 0.794 -13.585 1.00 84.69 213 ASN A N 1
ATOM 1609 C CA . ASN A 1 213 ? -15.074 1.948 -14.472 1.00 84.69 213 ASN A CA 1
ATOM 1610 C C . ASN A 1 213 ? -16.423 1.904 -15.168 1.00 84.69 213 ASN A C 1
ATOM 1612 O O . ASN A 1 213 ? -16.803 0.855 -15.675 1.00 84.69 213 ASN A O 1
ATOM 1616 N N . PHE A 1 214 ? -17.111 3.034 -15.268 1.00 89.81 214 PHE A N 1
ATOM 1617 C CA . PHE A 1 214 ? -18.360 3.116 -16.016 1.00 89.81 214 PHE A CA 1
ATOM 1618 C C . PHE A 1 214 ? -18.535 4.479 -16.677 1.00 89.81 214 PHE A C 1
ATOM 1620 O O . PHE A 1 214 ? -17.877 5.463 -16.335 1.00 89.81 214 PHE A O 1
ATOM 1627 N N . LYS A 1 215 ? -19.425 4.528 -17.659 1.00 88.50 215 LYS A N 1
ATOM 1628 C CA . LYS A 1 215 ? -19.903 5.741 -18.318 1.00 88.50 215 LYS A CA 1
ATOM 1629 C C . LYS A 1 215 ? -21.418 5.803 -18.176 1.00 88.50 215 LYS A C 1
ATOM 1631 O O . LYS A 1 215 ? -22.080 4.767 -18.159 1.00 88.50 215 LYS A O 1
ATOM 1636 N N . PHE A 1 216 ? -21.954 7.011 -18.100 1.00 88.56 216 PHE A N 1
ATOM 1637 C CA . PHE A 1 216 ? -23.395 7.230 -18.161 1.00 88.56 216 PHE A CA 1
ATOM 1638 C C . PHE A 1 216 ? -23.850 7.176 -19.619 1.00 88.56 216 PHE A C 1
ATOM 1640 O O . PHE A 1 216 ? -23.263 7.840 -20.473 1.00 88.56 216 PHE A O 1
ATOM 1647 N N . THR A 1 217 ? -24.866 6.371 -19.918 1.00 87.56 217 THR A N 1
ATOM 1648 C CA . THR A 1 217 ? -25.349 6.155 -21.292 1.00 87.56 217 THR A CA 1
ATOM 1649 C C . THR A 1 217 ? -26.673 6.849 -21.551 1.00 87.56 217 THR A C 1
ATOM 1651 O O . THR A 1 217 ? -26.886 7.397 -22.632 1.00 87.56 217 THR A O 1
ATOM 1654 N N . LYS A 1 218 ? -27.559 6.871 -20.553 1.00 87.31 218 LYS A N 1
ATOM 1655 C CA . LYS A 1 218 ? -28.895 7.451 -20.683 1.00 87.31 218 LYS A CA 1
ATOM 1656 C C . LYS A 1 218 ? -29.394 7.994 -19.356 1.00 87.31 218 LYS A C 1
ATOM 1658 O O . LYS A 1 218 ? -29.082 7.468 -18.295 1.00 87.31 218 LYS A O 1
ATOM 1663 N N . ILE A 1 219 ? -30.208 9.040 -19.420 1.00 82.94 219 ILE A N 1
ATOM 1664 C CA . ILE A 1 219 ? -30.888 9.610 -18.255 1.00 82.94 219 ILE A CA 1
ATOM 1665 C C . ILE A 1 219 ? -32.307 9.049 -18.218 1.00 82.94 219 ILE A C 1
ATOM 1667 O O . ILE A 1 219 ? -33.079 9.253 -19.157 1.00 82.94 219 ILE A O 1
ATOM 1671 N N . GLN A 1 220 ? -32.670 8.377 -17.132 1.00 79.25 220 GLN A N 1
ATOM 1672 C CA . GLN A 1 220 ? -34.057 8.062 -16.819 1.00 79.25 220 GLN A CA 1
ATOM 1673 C C . GLN A 1 220 ? -34.616 9.199 -15.961 1.00 79.25 220 GLN A C 1
ATOM 1675 O O . GLN A 1 220 ? -34.394 9.272 -14.752 1.00 79.25 220 GLN A O 1
ATOM 1680 N N . GLN A 1 221 ? -35.310 10.139 -16.606 1.00 68.19 221 GLN A N 1
ATOM 1681 C CA . GLN A 1 221 ? -35.995 11.207 -15.883 1.00 68.19 221 GLN A CA 1
ATOM 1682 C C . GLN A 1 221 ? -37.211 10.634 -15.138 1.00 68.19 221 GLN A C 1
ATOM 1684 O O . GLN A 1 221 ? -38.042 9.967 -15.765 1.00 68.19 221 GLN A O 1
ATOM 1689 N N . PRO A 1 222 ? -37.377 10.915 -13.833 1.00 65.25 222 PRO A N 1
ATOM 1690 C CA . PRO A 1 222 ? -38.666 10.726 -13.189 1.00 65.25 222 PRO A CA 1
ATOM 1691 C C . PRO A 1 222 ? -39.699 11.637 -13.866 1.00 65.25 222 PRO A C 1
ATOM 1693 O O . PRO A 1 222 ? -39.390 12.774 -14.226 1.00 65.25 222 PRO A O 1
ATOM 1696 N N . LYS A 1 223 ? -40.927 11.127 -14.048 1.00 63.62 223 LYS A N 1
ATOM 1697 C CA . LYS A 1 223 ? -41.992 11.742 -14.871 1.00 63.62 223 LYS A CA 1
ATOM 1698 C C . LYS A 1 223 ? -42.343 13.194 -14.500 1.00 63.62 223 LYS A C 1
ATOM 1700 O O . LYS A 1 223 ? -42.915 13.891 -15.333 1.00 63.62 223 LYS A O 1
ATOM 1705 N N . ASP A 1 224 ? -41.942 13.657 -13.317 1.00 68.12 224 ASP A N 1
ATOM 1706 C CA . ASP A 1 224 ? -42.332 14.952 -12.755 1.00 68.12 224 ASP A CA 1
ATOM 1707 C C . ASP A 1 224 ? -41.177 15.966 -12.611 1.00 68.12 224 ASP A C 1
ATOM 1709 O O . ASP A 1 224 ? -41.395 17.079 -12.132 1.00 68.12 224 ASP A O 1
ATOM 1713 N N . VAL A 1 225 ? -39.949 15.640 -13.041 1.00 60.47 225 VAL A N 1
ATOM 1714 C CA . VAL A 1 225 ? -38.792 16.550 -12.915 1.00 60.47 225 VAL A CA 1
ATOM 1715 C C . VAL A 1 225 ? -38.359 17.068 -14.286 1.00 60.47 225 VAL A C 1
ATOM 1717 O O . VAL A 1 225 ? -37.711 16.373 -15.064 1.00 60.47 225 VAL A O 1
ATOM 1720 N N . LYS A 1 226 ? -38.670 18.338 -14.578 1.00 57.19 226 LYS A N 1
ATOM 1721 C CA . LYS A 1 226 ? -38.137 19.034 -15.758 1.00 57.19 226 LYS A CA 1
ATOM 1722 C C . LYS A 1 226 ? -36.675 19.405 -15.526 1.00 57.19 226 LYS A C 1
ATOM 1724 O O . LYS A 1 226 ? -36.384 20.431 -14.917 1.00 57.19 226 LYS A O 1
ATOM 1729 N N . ILE A 1 227 ? -35.757 18.594 -16.043 1.00 55.12 227 ILE A N 1
ATOM 1730 C CA . ILE A 1 227 ? -34.336 18.948 -16.081 1.00 55.12 227 ILE A CA 1
ATOM 1731 C C . ILE A 1 227 ? -34.054 19.672 -17.399 1.00 55.12 227 ILE A C 1
ATOM 1733 O O . ILE A 1 227 ? -33.874 19.054 -18.447 1.00 55.12 227 ILE A O 1
ATOM 1737 N N . SER A 1 228 ? -34.037 20.999 -17.360 1.00 41.31 228 SER A N 1
ATOM 1738 C CA . SER A 1 228 ? -33.505 21.824 -18.444 1.00 41.31 228 SER A CA 1
ATOM 1739 C C . SER A 1 228 ? -31.978 21.874 -18.317 1.00 41.31 228 SER A C 1
ATOM 1741 O O . SER A 1 228 ? -31.486 22.405 -17.325 1.00 41.31 228 SER A O 1
ATOM 1743 N N . ASN A 1 229 ? -31.260 21.348 -19.321 1.00 41.91 229 ASN A N 1
ATOM 1744 C CA . ASN A 1 229 ? -29.792 21.373 -19.518 1.00 41.91 229 ASN A CA 1
ATOM 1745 C C . ASN A 1 229 ? -28.993 20.117 -19.113 1.00 41.91 229 ASN A C 1
ATOM 1747 O O . ASN A 1 229 ? -28.046 20.203 -18.338 1.00 41.91 229 ASN A O 1
ATOM 1751 N N . LEU A 1 230 ? -29.287 18.968 -19.728 1.00 45.34 230 LEU A N 1
ATOM 1752 C CA . LEU A 1 230 ? -28.343 17.843 -19.819 1.00 45.34 230 LEU A CA 1
ATOM 1753 C C . LEU A 1 230 ? -28.222 17.408 -21.287 1.00 45.34 230 LEU A C 1
ATOM 1755 O O . LEU A 1 230 ? -28.866 16.460 -21.722 1.00 45.34 230 LEU A O 1
ATOM 1759 N N . ILE A 1 231 ? -27.438 18.146 -22.076 1.00 34.59 231 ILE A N 1
ATOM 1760 C CA . ILE A 1 231 ? -27.081 17.763 -23.449 1.00 34.59 231 ILE A CA 1
ATOM 1761 C C . ILE A 1 231 ? -25.563 17.551 -23.485 1.00 34.59 231 ILE A C 1
ATOM 1763 O O . ILE A 1 231 ? -24.812 18.487 -23.232 1.00 34.59 231 ILE A O 1
ATOM 1767 N N . GLY A 1 232 ? -25.125 16.327 -23.808 1.00 41.00 232 GLY A N 1
ATOM 1768 C CA . GLY A 1 232 ? -23.757 16.052 -24.276 1.00 41.00 232 GLY A CA 1
ATOM 1769 C C . GLY A 1 232 ? -22.689 15.675 -23.241 1.00 41.00 232 GLY A C 1
ATOM 1770 O O . GLY A 1 232 ? -21.508 15.826 -23.534 1.00 41.00 232 GLY A O 1
ATOM 1771 N N . LEU A 1 233 ? -23.045 15.182 -22.052 1.00 41.94 233 LEU A N 1
ATOM 1772 C CA . LEU A 1 233 ? -22.050 14.767 -21.056 1.00 41.94 233 LEU A CA 1
ATOM 1773 C C . LEU A 1 233 ? -21.681 13.281 -21.207 1.00 41.94 233 LEU A C 1
ATOM 1775 O O . LEU A 1 233 ? -22.318 12.415 -20.616 1.00 41.94 233 LEU A O 1
ATOM 1779 N N . GLU A 1 234 ? -20.601 12.991 -21.943 1.00 48.84 234 GLU A N 1
ATOM 1780 C CA . GLU A 1 234 ? -19.836 11.741 -21.782 1.00 48.84 234 GLU A CA 1
ATOM 1781 C C . GLU A 1 234 ? -19.107 11.761 -20.426 1.00 48.84 234 GLU A C 1
ATOM 1783 O O . GLU A 1 234 ? -17.885 11.904 -20.334 1.00 48.84 234 GLU A O 1
ATOM 1788 N N . GLN A 1 235 ? -19.858 11.668 -19.333 1.00 57.75 235 GLN A N 1
ATOM 1789 C CA . GLN A 1 235 ? -19.264 11.559 -18.008 1.00 57.75 235 GLN A CA 1
ATOM 1790 C C . GLN A 1 235 ? -18.797 10.120 -17.770 1.00 57.75 235 GLN A C 1
ATOM 1792 O O . GLN A 1 235 ? -19.532 9.151 -17.979 1.00 57.75 235 GLN A O 1
ATOM 1797 N N . LYS A 1 236 ? -17.541 9.988 -17.339 1.00 60.81 236 LYS A N 1
ATOM 1798 C CA . LYS A 1 236 ? -16.922 8.722 -16.935 1.00 60.81 236 LYS A CA 1
ATOM 1799 C C . LYS A 1 236 ? -16.747 8.736 -15.421 1.00 60.81 236 LYS A C 1
ATOM 1801 O O . LYS A 1 236 ? -16.147 9.671 -14.896 1.00 60.81 236 LYS A O 1
ATOM 1806 N N . GLY A 1 237 ? -17.241 7.703 -14.751 1.00 60.78 237 GLY A N 1
ATOM 1807 C CA . GLY A 1 237 ? -17.046 7.452 -13.328 1.00 60.78 237 GLY A CA 1
ATOM 1808 C C . GLY A 1 237 ? -16.078 6.293 -13.095 1.00 60.78 237 GLY A C 1
ATOM 1809 O O . GLY A 1 237 ? -15.921 5.404 -13.936 1.00 60.78 237 GLY A O 1
ATOM 1810 N N . SER A 1 238 ? -15.422 6.290 -11.939 1.00 58.31 238 SER A N 1
ATOM 1811 C CA . SER A 1 238 ? -14.673 5.128 -11.456 1.00 58.31 238 SER A CA 1
ATOM 1812 C C . SER A 1 238 ? -14.934 4.949 -9.973 1.00 58.31 238 SER A C 1
ATOM 1814 O O . SER A 1 238 ? -14.753 5.912 -9.240 1.00 58.31 238 SER A O 1
ATOM 1816 N N . ILE A 1 239 ? -15.296 3.751 -9.524 1.00 66.00 239 ILE A N 1
ATOM 1817 C CA . ILE A 1 239 ? -15.427 3.413 -8.103 1.00 66.00 239 ILE A CA 1
ATOM 1818 C C . ILE A 1 239 ? -14.240 2.532 -7.706 1.00 66.00 239 ILE A C 1
ATOM 1820 O O . ILE A 1 239 ? -13.958 1.520 -8.350 1.00 66.00 239 ILE A O 1
ATOM 1824 N N . LYS A 1 240 ? -13.529 2.930 -6.645 1.00 55.72 240 LYS A N 1
ATOM 1825 C CA . LYS A 1 240 ? -12.563 2.069 -5.950 1.00 55.72 240 LYS A CA 1
ATOM 1826 C C . LYS A 1 240 ? -13.304 1.353 -4.832 1.00 55.72 240 LYS A C 1
ATOM 1828 O O . LYS A 1 240 ? -13.817 2.017 -3.936 1.00 55.72 240 LYS A O 1
ATOM 1833 N N . LEU A 1 241 ? -13.345 0.030 -4.891 1.00 53.53 241 LEU A N 1
ATOM 1834 C CA . LEU A 1 241 ? -14.034 -0.780 -3.894 1.00 53.53 241 LEU A CA 1
ATOM 1835 C C . LEU A 1 241 ? -13.057 -1.115 -2.762 1.00 53.53 241 LEU A C 1
ATOM 1837 O O . LEU A 1 241 ? -11.928 -1.545 -3.012 1.00 53.53 241 LEU A O 1
ATOM 1841 N N . ARG A 1 242 ? -13.465 -0.832 -1.521 1.00 50.03 242 ARG A N 1
ATOM 1842 C CA . ARG A 1 242 ? -12.740 -1.249 -0.317 1.00 50.03 242 ARG A CA 1
ATOM 1843 C C . ARG A 1 242 ? -13.336 -2.587 0.144 1.00 50.03 242 ARG A C 1
ATOM 1845 O O . ARG A 1 242 ? -14.554 -2.708 0.150 1.00 50.03 242 ARG A O 1
ATOM 1852 N N . PRO A 1 243 ? -12.517 -3.585 0.500 1.00 39.28 243 PRO A N 1
ATOM 1853 C CA . PRO A 1 243 ? -13.002 -4.935 0.792 1.00 39.28 243 PRO A CA 1
ATOM 1854 C C . PRO A 1 243 ? -13.743 -5.119 2.135 1.00 39.28 243 PRO A C 1
ATOM 1856 O O . PRO A 1 243 ? -14.125 -6.243 2.427 1.00 39.28 243 PRO A O 1
ATOM 1859 N N . GLU A 1 244 ? -13.971 -4.081 2.950 1.00 46.97 244 GLU A N 1
ATOM 1860 C CA . GLU A 1 244 ? -14.499 -4.245 4.324 1.00 46.97 244 GLU A CA 1
ATOM 1861 C C . GLU A 1 244 ? -16.003 -3.954 4.528 1.00 46.97 244 GLU A C 1
ATOM 1863 O O . GLU A 1 244 ? -16.492 -4.101 5.644 1.00 46.97 244 GLU A O 1
ATOM 1868 N N . ASP A 1 245 ? -16.785 -3.625 3.497 1.00 46.06 245 ASP A N 1
ATOM 1869 C CA . ASP A 1 245 ? -18.199 -3.228 3.684 1.00 46.06 245 ASP A CA 1
ATOM 1870 C C . ASP A 1 245 ? -19.187 -4.412 3.839 1.00 46.06 245 ASP A C 1
ATOM 1872 O O . ASP A 1 245 ? -20.382 -4.271 3.578 1.00 46.06 245 ASP A O 1
ATOM 1876 N N . GLU A 1 246 ? -18.725 -5.600 4.249 1.00 43.25 246 GLU A N 1
ATOM 1877 C CA . GLU A 1 246 ? -19.550 -6.817 4.196 1.00 43.25 246 GLU A CA 1
ATOM 1878 C C . GLU A 1 246 ? -20.569 -6.955 5.348 1.00 43.25 246 GLU A C 1
ATOM 1880 O O . GLU A 1 246 ? -21.526 -7.702 5.187 1.00 43.25 246 GLU A O 1
ATOM 1885 N N . GLU A 1 247 ? -20.485 -6.185 6.448 1.00 40.56 247 GLU A N 1
ATOM 1886 C CA . GLU A 1 247 ? -21.506 -6.223 7.525 1.00 40.56 247 GLU A CA 1
ATOM 1887 C C . GLU A 1 247 ? -21.751 -4.891 8.281 1.00 40.56 247 GLU A C 1
ATOM 1889 O O . GLU A 1 247 ? -22.061 -4.888 9.474 1.00 40.56 247 GLU A O 1
ATOM 1894 N N . ALA A 1 248 ? -21.679 -3.728 7.623 1.00 33.81 248 ALA A N 1
ATOM 1895 C CA . ALA A 1 248 ? -22.081 -2.460 8.252 1.00 33.81 248 ALA A CA 1
ATOM 1896 C C . ALA A 1 248 ? -23.473 -2.004 7.788 1.00 33.81 248 ALA A C 1
ATOM 1898 O O . ALA A 1 248 ? -23.670 -1.395 6.736 1.00 33.81 248 ALA A O 1
ATOM 1899 N N . ASN A 1 249 ? -24.463 -2.278 8.631 1.00 37.12 249 ASN A N 1
ATOM 1900 C CA . ASN A 1 249 ? -25.733 -1.574 8.628 1.00 37.12 249 ASN A CA 1
ATOM 1901 C C . ASN A 1 249 ? -25.469 -0.073 8.894 1.00 37.12 249 ASN A C 1
ATOM 1903 O O . ASN A 1 249 ? -24.973 0.271 9.959 1.00 37.12 249 ASN A O 1
ATOM 1907 N N . LEU A 1 250 ? -25.816 0.777 7.920 1.00 38.78 250 LEU A N 1
ATOM 1908 C CA . LEU A 1 250 ? -25.945 2.245 7.971 1.00 38.78 250 LEU A CA 1
ATOM 1909 C C . LEU A 1 250 ? -24.754 3.068 8.513 1.00 38.78 250 LEU A C 1
ATOM 1911 O O . LEU A 1 250 ? -24.630 3.300 9.710 1.00 38.78 250 LEU A O 1
ATOM 1915 N N . GLY A 1 251 ? -24.034 3.686 7.569 1.00 38.97 251 GLY A N 1
ATOM 1916 C CA . GLY A 1 251 ? -23.355 4.972 7.749 1.00 38.97 251 GLY A CA 1
ATOM 1917 C C . GLY A 1 251 ? -21.858 4.881 8.018 1.00 38.97 251 GLY A C 1
ATOM 1918 O O . GLY A 1 251 ? -21.468 4.793 9.170 1.00 38.97 251 GLY A O 1
ATOM 1919 N N . ASP A 1 252 ? -21.031 4.954 6.968 1.00 34.19 252 ASP A N 1
ATOM 1920 C CA . ASP A 1 252 ? -19.866 5.850 6.950 1.00 34.19 252 ASP A CA 1
ATOM 1921 C C . ASP A 1 252 ? -19.148 5.897 5.585 1.00 34.19 252 ASP A C 1
ATOM 1923 O O . ASP A 1 252 ? -19.332 5.067 4.699 1.00 34.19 252 ASP A O 1
ATOM 1927 N N . GLU A 1 253 ? -18.398 6.983 5.413 1.00 36.41 253 GLU A N 1
ATOM 1928 C CA . GLU A 1 253 ? -17.960 7.650 4.184 1.00 36.41 253 GLU A CA 1
ATOM 1929 C C . GLU A 1 253 ? -17.139 6.846 3.154 1.00 36.41 253 GLU A C 1
ATOM 1931 O O . GLU A 1 253 ? -16.046 6.335 3.417 1.00 36.41 253 GLU A O 1
ATOM 1936 N N . LEU A 1 254 ? -17.560 6.956 1.887 1.00 39.00 254 LEU A N 1
ATOM 1937 C CA . LEU A 1 254 ? -16.731 6.697 0.706 1.00 39.00 254 LEU A CA 1
ATOM 1938 C C . LEU A 1 254 ? -16.059 7.991 0.213 1.00 39.00 254 LEU A C 1
ATOM 1940 O O . LEU A 1 254 ? -16.682 9.044 0.080 1.00 39.00 254 LEU A O 1
ATOM 1944 N N . HIS A 1 255 ? -14.759 7.903 -0.079 1.00 35.19 255 HIS A N 1
ATOM 1945 C CA . HIS A 1 255 ? -13.964 8.974 -0.683 1.00 35.19 255 HIS A CA 1
ATOM 1946 C C . HIS A 1 255 ? -13.587 8.594 -2.115 1.00 35.19 255 HIS A C 1
ATOM 1948 O O . HIS A 1 255 ? -12.808 7.662 -2.335 1.00 35.19 255 HIS A O 1
ATOM 1954 N N . LEU A 1 256 ? -14.104 9.351 -3.082 1.00 39.97 256 LEU A N 1
ATOM 1955 C CA . LEU A 1 256 ? -13.673 9.304 -4.474 1.00 39.97 256 LEU A CA 1
ATOM 1956 C C . LEU A 1 256 ? -12.585 10.350 -4.718 1.00 39.97 256 LEU A C 1
ATOM 1958 O O . LEU A 1 256 ? -12.685 11.486 -4.266 1.00 39.97 256 LEU A O 1
ATOM 1962 N N . ALA A 1 257 ? -11.517 9.918 -5.386 1.00 30.88 257 ALA A N 1
ATOM 1963 C CA . ALA A 1 257 ? -10.380 10.758 -5.730 1.00 30.88 257 ALA A CA 1
ATOM 1964 C C . ALA A 1 257 ? -10.756 11.740 -6.848 1.00 30.88 257 ALA A C 1
ATOM 1966 O O . ALA A 1 257 ? -11.363 11.341 -7.843 1.00 30.88 257 ALA A O 1
ATOM 1967 N N . GLU A 1 258 ? -10.360 12.997 -6.646 1.00 32.03 258 GLU A N 1
ATOM 1968 C CA . GLU A 1 258 ? -10.493 14.127 -7.564 1.00 32.03 258 GLU A CA 1
ATOM 1969 C C . GLU A 1 258 ? -9.951 13.797 -8.970 1.00 32.03 258 GLU A C 1
ATOM 1971 O O . GLU A 1 258 ? -8.976 13.055 -9.133 1.00 32.03 258 GLU A O 1
ATOM 1976 N N . ARG A 1 259 ? -10.583 14.381 -9.992 1.00 29.19 259 ARG A N 1
ATOM 1977 C CA . ARG A 1 259 ? -9.993 14.576 -11.320 1.00 29.19 259 ARG A CA 1
ATOM 1978 C C . ARG A 1 259 ? -9.668 16.059 -11.482 1.00 29.19 259 ARG A C 1
ATOM 1980 O O . ARG A 1 259 ? -10.541 16.885 -11.226 1.00 29.19 259 ARG A O 1
ATOM 1987 N N . GLU A 1 260 ? -8.432 16.337 -11.893 1.00 31.45 260 GLU A N 1
ATOM 1988 C CA . GLU A 1 260 ? -8.015 17.596 -12.533 1.00 31.45 260 GLU A CA 1
ATOM 1989 C C . GLU A 1 260 ? -8.697 17.778 -13.897 1.00 31.45 260 GLU A C 1
ATOM 1991 O O . GLU A 1 260 ? -8.964 16.747 -14.569 1.00 31.45 260 GLU A O 1
#

pLDDT: mean 79.68, std 20.5, range [29.19, 98.5]

Foldseek 3Di:
DDDDDDDDDDDDPPPPPPPPDVLVVLLVVLVVQLVVLLVVLLVQLLVQLVVVLCVCVVVVNPPSNVLSVVQSVVCVVPNDHRPPPSSVVSSVSSVVSNVVSLVSSLVSLVVSLVVCVVVVVNVSSVVSVVVNVVSVVVCVVPPQCQVVCVVQVDAQHKDWAWDWDDDDPDTDIKIKIWHFHDDDRQKTWTWIAIDVRQWIFIWIWGDDRFKIKIWTDGTDHDPPDDDDDDPDDRDIDMDGDDPPPPDDDDDDHDDDDDDD

Radius of gyration: 28.51 Å; chains: 1; bounding box: 125×40×58 Å

Organism: NCBI:txid2774151

Secondary structure (DSSP, 8-state):
---------------------HHHHHHHHHHHHHHHHHHHHHHHHHHHHHHHHHHHHHTT-HHHHHHHHHHHHHHHHH-PPP--GGGHHHHHHHHHHHHHHHHHHHHHHHHHHHHHHHTT-HHHHHHHHHHHHHHHHGGGGS--HHHHHHHHT-TT-EEEEEEEEEETTEEEEEEEEEEEEEEETTEEEEEEEEGGGTEEEEEEEEEETTEEEEEEEEEE--TT-----------EEEEEPPTTTTS--S-----PPP--

Sequence (260 aa):
MIRSMMVLVFFVPVITLAADDPIMAELDKARTKHTVSCDAAKTKLVTAMDAKLKEVAGKGDLDGATQIKAQKDQFEKDSTLPKAPQLTRAVMDYESEVRGAREALRKAIEKAKDGYTKALKLDEAQALATELKALGTDAKGGVDTSDDLNTKFAEGSVWKGIVKEKRGASDLTVDIVVTVTKREGPAFEGTYQGAEGKFIYEIEGAIMKDKVNFKFTKIQQPKDVKISNLIGLEQKGSIKLRPEDEEANLGDELHLAERE